Protein 1VL7 (pdb70)

Solvent-accessible surface area: 12395 Å² total; per-residue (Å²): 136,54,55,8,10,100,106,14,64,2,1,6,0,0,0,9,19,103,143,28,64,2,18,2,11,13,0,6,5,3,54,34,155,78,115,46,6,0,0,1,4,16,14,148,1,87,11,0,112,5,7,86,58,38,63,52,1,2,0,2,1,13,13,18,25,77,85,22,162,60,6,23,24,15,71,16,0,23,13,48,5,52,9,67,112,21,130,87,106,33,144,83,3,49,103,4,0,76,56,0,58,116,98,26,31,105,31,0,92,72,26,45,52,156,31,93,27,49,0,6,30,1,65,60,183,121,40,125,78,10,103,29,138,27,38,127,68,56,11,10,101,87,15,64,3,1,6,0,0,0,8,19,102,147,27,67,3,18,2,11,13,1,5,5,4,56,34,154,78,116,49,7,0,1,1,4,15,26,151,1,80,11,0,82,6,6,95,56,33,70,47,2,3,0,2,1,13,10,12,20,86,125,19,161,56,7,22,22,14,73,17,0,23,13,46,5,48,10,78,111,19,128,93,106,33,154,81,1,42,110,4,0,76,53,0,56,116,89,25,30,134,32,0,88,75,26,44,54,155,29,97,29,55,0,6,27,1,50,54,134,125,31,133,74,14,110,30,141,29,40

B-factor: mean 28.02, std 9.15, range [10.91, 76.77]

Secondary structure (DSSP, 8-state):
-HHHHTT-SEEEEEEE-TTS-EEEEEEEEEE-TT--EEEEE-TTSHHHHHHHH--EEEEEEE--GGG-SSGGG--EEEEEEEEEEEPTTSHHHHHHHHHHHHHHTHHHHHHHHHS-PEEEEEEEEEEEEE-SS--/-HHHHTT-SEEEEEEE-TTS-EEEEEEEEEE-TT--EEEEE-TT-HHHHHHHH--EEEEEEE--GGG-SSGGG--EEEEEEEEEEEPTTSHHHHHHHHHHHHHHTHHHHHHHHH--PEEEEEEEEEEEEE-SS--

Organism: Nostoc sp. (strain PCC 7120 / SAG 25.82 / UTEX 2576) (NCBI:txid103690)

Sequence (270 aa):
YAGFIQEFQSAIISTISEQGIPNGSYAPFVIDDAKNNIYIYVSGLAVHTKNIEANPLVNVLFVDDEAKTNQIFARRRLSSFDCTTATTLIERESQKWNQVVDQFQERFGQIIEVLRGLADFRIFQLTPKEGRFVIGFGAYAGFIQEFQQSAIISTISEQGIPNGSYAPFVIIDDDDAAKKNNIIYIYVSGLAVHTKNIEANNPLVNVLFVDDEAKTNQIFARRRLSSFDCTATLIERESQKWNQVVDQFQERFGQIIEVLRGLADFRIFQLTPKEGRFVIGFGA

Nearest PDB structures (foldseek):
  1vl7-assembly1_B  TM=1.007E+00  e=3.698E-27  Nostoc sp. PCC 7120 = FACHB-418
  3tgv-assembly2_D  TM=9.333E-01  e=5.238E-15  Vibrio cholerae O395
  3swj-assembly1_A  TM=9.122E-01  e=3.168E-12  Campylobacter jejuni RM1221
  3gas-assembly1_B  TM=8.904E-01  e=1.711E-10  Helicobacter pylori NCTC 11639
  3dnh-assembly1_B  TM=8.673E-01  e=3.985E-07  Agrobacterium fabrum str. C58

InterPro domains:
  IPR011576 Pyridoxamine 5'-phosphate oxidase, N-terminal [PF01243] (9-140)
  IPR012349 FMN-binding split barrel [G3DSA:2.30.110.10] (1-163)
  IPR014419 Heme utilization protein HutZ [PIRSF004633] (2-164)
  IPR052019 F420H(2)-dependent biliverdin reductase/Heme oxygenase [PTHR35176] (1-154)

Structure (mmCIF, N/CA/C/O backbone):
data_1VL7
#
_entry.id   1VL7
#
_cell.length_a   65.001
_cell.length_b   100.326
_cell.length_c   47.667
_cell.angle_alpha   90.00
_cell.angle_beta   90.00
_cell.angle_gamma   90.00
#
_symmetry.space_group_name_H-M   'P 21 21 2'
#
loop_
_entity.id
_entity.type
_entity.pdbx_description
1 polymer 'hypothetical protein alr5027'
2 non-polymer 1,2-ETHANEDIOL
3 water water
#
loop_
_atom_site.group_PDB
_atom_site.id
_atom_site.type_symbol
_atom_site.label_atom_id
_atom_site.label_alt_id
_atom_site.label_comp_id
_atom_site.label_asym_id
_atom_site.label_entity_id
_atom_site.label_seq_id
_atom_site.pdbx_PDB_ins_code
_atom_site.Cartn_x
_atom_site.Cartn_y
_atom_site.Cartn_z
_atom_site.occupancy
_atom_site.B_iso_or_equiv
_atom_site.auth_seq_id
_atom_site.auth_comp_id
_atom_site.auth_asym_id
_atom_site.auth_atom_id
_atom_site.pdbx_PDB_model_num
ATOM 1 N N . TYR A 1 23 ? 9.270 34.853 7.835 1.00 51.43 11 TYR A N 1
ATOM 2 C CA . TYR A 1 23 ? 9.276 33.505 7.193 1.00 52.00 11 TYR A CA 1
ATOM 3 C C . TYR A 1 23 ? 9.223 33.568 5.675 1.00 49.43 11 TYR A C 1
ATOM 4 O O . TYR A 1 23 ? 9.598 32.607 5.009 1.00 46.22 11 TYR A O 1
ATOM 13 N N . ALA A 1 24 ? 8.754 34.674 5.102 1.00 46.97 12 ALA A N 1
ATOM 14 C CA . ALA A 1 24 ? 8.892 34.826 3.649 1.00 45.83 12 ALA A CA 1
ATOM 15 C C . ALA A 1 24 ? 10.377 35.024 3.322 1.00 41.81 12 ALA A C 1
ATOM 16 O O . ALA A 1 24 ? 10.853 34.595 2.255 1.00 41.24 12 ALA A O 1
ATOM 18 N N . GLY A 1 25 ? 11.098 35.659 4.253 1.00 35.70 13 GLY A N 1
ATOM 19 C CA . GLY A 1 25 ? 12.558 35.671 4.230 1.00 33.22 13 GLY A CA 1
ATOM 20 C C . GLY A 1 25 ? 13.126 34.253 4.253 1.00 30.17 13 GLY A C 1
ATOM 21 O O . GLY A 1 25 ? 14.100 33.924 3.542 1.00 33.61 13 GLY A O 1
ATOM 22 N N . PHE A 1 26 ? 12.530 33.398 5.080 1.00 26.83 14 PHE A N 1
ATOM 23 C CA . PHE A 1 26 ? 12.954 32.018 5.180 1.00 24.42 14 PHE A CA 1
ATOM 24 C C . PHE A 1 26 ? 12.715 31.272 3.880 1.00 23.48 14 PHE A C 1
ATOM 25 O O . PHE A 1 26 ? 13.604 30.563 3.399 1.00 22.57 14 PHE A O 1
ATOM 33 N N . ILE A 1 27 ? 11.518 31.415 3.314 1.00 23.07 15 ILE A N 1
ATOM 34 C CA . ILE A 1 27 ? 11.196 30.697 2.056 1.00 24.34 15 ILE A CA 1
ATOM 35 C C . ILE A 1 27 ? 12.209 31.051 0.967 1.00 24.71 15 ILE A C 1
ATOM 36 O O . ILE A 1 27 ? 12.609 30.203 0.170 1.00 23.12 15 ILE A O 1
ATOM 41 N N . GLN A 1 28 ? 12.663 32.307 0.965 1.00 25.33 16 GLN A N 1
ATOM 42 C CA . GLN A 1 28 ? 13.570 32.772 -0.089 1.00 25.35 16 GLN A CA 1
ATOM 43 C C . GLN A 1 28 ? 14.910 32.041 -0.060 1.00 24.84 16 GLN A C 1
ATOM 44 O O . GLN A 1 28 ? 15.664 32.115 -1.021 1.00 27.31 16 GLN A O 1
ATOM 47 N N . GLU A 1 29 ? 15.219 31.379 1.047 1.00 23.21 17 GLU A N 1
ATOM 48 C CA . GLU A 1 29 ? 16.470 30.613 1.170 1.00 22.47 17 GLU A CA 1
ATOM 49 C C . GLU A 1 29 ? 16.455 29.301 0.390 1.00 23.69 17 GLU A C 1
ATOM 50 O O . GLU A 1 29 ? 17.493 28.604 0.274 1.00 25.69 17 GLU A O 1
ATOM 56 N N . PHE A 1 30 ? 15.288 28.934 -0.111 1.00 19.82 18 PHE A N 1
ATOM 57 C CA . PHE A 1 30 ? 15.108 27.595 -0.701 1.00 18.60 18 PHE A CA 1
ATOM 58 C C . PHE A 1 30 ? 14.881 27.627 -2.201 1.00 18.67 18 PHE A C 1
ATOM 59 O O . PHE A 1 30 ? 14.200 28.538 -2.689 1.00 20.48 18 PHE A O 1
ATOM 67 N N . GLN A 1 31 ? 15.383 26.594 -2.891 1.00 18.29 19 GLN A N 1
ATOM 68 C CA . GLN A 1 31 ? 15.072 26.417 -4.312 1.00 19.54 19 GLN A CA 1
ATOM 69 C C . GLN A 1 31 ? 13.924 25.448 -4.526 1.00 18.40 19 GLN A C 1
ATOM 70 O O . GLN A 1 31 ? 13.289 25.448 -5.570 1.00 19.70 19 GLN A O 1
ATOM 76 N N . SER A 1 32 ? 13.653 24.632 -3.513 1.00 18.84 20 SER A N 1
ATOM 77 C CA . SER A 1 32 ? 12.642 23.600 -3.591 1.00 18.22 20 SER A CA 1
ATOM 78 C C . SER A 1 32 ? 11.883 23.438 -2.302 1.00 19.11 20 SER A C 1
ATOM 79 O O . SER A 1 32 ? 12.280 23.979 -1.282 1.00 19.88 20 SER A O 1
ATOM 82 N N . ALA A 1 33 ? 10.730 22.780 -2.386 1.00 17.74 21 ALA A N 1
ATOM 83 C CA . ALA A 1 33 ? 9.934 22.450 -1.239 1.00 17.28 21 ALA A CA 1
ATOM 84 C C . ALA A 1 33 ? 9.811 20.944 -1.130 1.00 16.94 21 ALA A C 1
ATOM 85 O O . ALA A 1 33 ? 9.739 20.255 -2.161 1.00 17.88 21 ALA A O 1
ATOM 87 N N . ILE A 1 34 ? 9.659 20.478 0.103 1.00 16.85 22 ILE A N 1
ATOM 88 C CA . ILE A 1 34 ? 9.287 19.084 0.383 1.00 18.06 22 ILE A CA 1
ATOM 89 C C . ILE A 1 34 ? 7.790 19.043 0.280 1.00 18.53 22 ILE A C 1
ATOM 90 O O . ILE A 1 34 ? 7.104 19.869 0.898 1.00 19.49 22 ILE A O 1
ATOM 95 N N . ILE A 1 35 ? 7.245 18.101 -0.486 1.00 16.72 23 ILE A N 1
ATOM 96 C CA . ILE A 1 35 ? 5.818 17.966 -0.688 1.00 16.72 23 ILE A CA 1
ATOM 97 C C . ILE A 1 35 ? 5.407 16.570 -0.244 1.00 17.65 23 ILE A C 1
ATOM 98 O O . ILE A 1 35 ? 6.024 15.546 -0.619 1.00 17.56 23 ILE A O 1
ATOM 103 N N . SER A 1 36 ? 4.361 16.550 0.598 1.00 17.79 24 SER A N 1
ATOM 104 C CA . SER A 1 36 ? 3.806 15.311 1.146 1.00 16.26 24 SER A CA 1
ATOM 105 C C . SER A 1 36 ? 2.403 15.168 0.620 1.00 18.81 24 SER A C 1
ATOM 106 O O . SER A 1 36 ? 1.602 16.089 0.760 1.00 18.87 24 SER A O 1
ATOM 109 N N . THR A 1 37 ? 2.132 14.020 0.003 1.00 17.17 25 THR A N 1
ATOM 110 C CA . THR A 1 37 ? 0.904 13.797 -0.732 1.00 18.01 25 THR A CA 1
ATOM 111 C C . THR A 1 37 ? 0.353 12.421 -0.352 1.00 19.19 25 THR A C 1
ATOM 112 O O . THR A 1 37 ? 0.937 11.717 0.464 1.00 18.26 25 THR A O 1
ATOM 116 N N . ILE A 1 38 ? -0.822 12.107 -0.897 1.00 17.95 26 ILE A N 1
ATOM 117 C CA . ILE A 1 38 ? -1.518 10.840 -0.578 1.00 17.60 26 ILE A CA 1
ATOM 118 C C . ILE A 1 38 ? -2.042 10.203 -1.844 1.00 18.61 26 ILE A C 1
ATOM 119 O O . ILE A 1 38 ? -2.666 10.868 -2.669 1.00 19.76 26 ILE A O 1
ATOM 124 N N . SER A 1 39 ? -1.792 8.903 -2.011 1.00 18.52 27 SER A N 1
ATOM 125 C CA . SER A 1 39 ? -2.204 8.199 -3.232 1.00 17.94 27 SER A CA 1
ATOM 126 C C . SER A 1 39 ? -3.671 7.833 -3.210 1.00 21.51 27 SER A C 1
ATOM 127 O O . SER A 1 39 ? -4.329 7.927 -2.205 1.00 22.99 27 SER A O 1
ATOM 130 N N . GLU A 1 40 ? -4.136 7.349 -4.339 1.00 22.63 28 GLU A N 1
ATOM 131 C CA . GLU A 1 40 ? -5.536 6.920 -4.435 1.00 26.37 28 GLU A CA 1
ATOM 132 C C . GLU A 1 40 ? -5.821 5.790 -3.449 1.00 26.41 28 GLU A C 1
ATOM 133 O O . GLU A 1 40 ? -6.958 5.644 -2.973 1.00 31.68 28 GLU A O 1
ATOM 136 N N . GLN A 1 41 ? -4.790 5.016 -3.124 1.00 22.78 29 GLN A N 1
ATOM 137 C CA . GLN A 1 41 ? -4.883 3.913 -2.162 1.00 23.26 29 GLN A CA 1
ATOM 138 C C . GLN A 1 41 ? -4.492 4.262 -0.732 1.00 22.59 29 GLN A C 1
ATOM 139 O O . GLN A 1 41 ? -4.319 3.356 0.099 1.00 23.19 29 GLN A O 1
ATOM 145 N N . GLY A 1 42 ? -4.361 5.561 -0.437 1.00 22.18 30 GLY A N 1
ATOM 146 C CA . GLY A 1 42 ? -4.087 6.029 0.907 1.00 21.27 30 GLY A CA 1
ATOM 147 C C . GLY A 1 42 ? -2.660 5.935 1.401 1.00 21.45 30 GLY A C 1
ATOM 148 O O . GLY A 1 42 ? -2.447 5.970 2.612 1.00 21.27 30 GLY A O 1
ATOM 149 N N . ILE A 1 43 ? -1.692 5.798 0.482 1.00 20.29 31 ILE A N 1
ATOM 150 C CA . ILE A 1 43 ? -0.281 5.622 0.858 1.00 18.59 31 ILE A CA 1
ATOM 151 C C . ILE A 1 43 ? 0.389 7.008 0.789 1.00 17.50 31 ILE A C 1
ATOM 152 O O . ILE A 1 43 ? 0.323 7.654 -0.266 1.00 17.90 31 ILE A O 1
ATOM 157 N N . PRO A 1 44 ? 0.972 7.455 1.884 1.00 17.20 32 PRO A N 1
ATOM 158 C CA . PRO A 1 44 ? 1.597 8.786 1.887 1.00 18.09 32 PRO A CA 1
ATOM 159 C C . PRO A 1 44 ? 2.852 8.731 1.070 1.00 17.67 32 PRO A C 1
ATOM 160 O O . PRO A 1 44 ? 3.502 7.689 0.938 1.00 17.42 32 PRO A O 1
ATOM 164 N N . ASN A 1 45 ? 3.267 9.872 0.537 1.00 16.90 33 ASN A N 1
ATOM 165 C CA . ASN A 1 45 ? 4.518 10.020 -0.181 1.00 16.47 33 ASN A CA 1
ATOM 166 C C . ASN A 1 45 ? 5.159 11.327 0.241 1.00 17.78 33 ASN A C 1
ATOM 167 O O . ASN A 1 45 ? 4.476 12.320 0.404 1.00 17.77 33 ASN A O 1
ATOM 172 N N . GLY A 1 46 ? 6.485 11.297 0.389 1.00 17.59 34 GLY A N 1
ATOM 173 C CA . GLY A 1 46 ? 7.319 12.498 0.491 1.00 18.29 34 GLY A CA 1
ATOM 174 C C . GLY A 1 46 ? 8.274 12.595 -0.667 1.00 18.33 34 GLY A C 1
ATOM 175 O O . GLY A 1 46 ? 8.900 11.648 -1.059 1.00 19.05 34 GLY A O 1
ATOM 176 N N . SER A 1 47 ? 8.337 13.793 -1.235 1.00 18.39 35 SER A N 1
ATOM 177 C CA . SER A 1 47 ? 9.243 14.064 -2.330 1.00 17.23 35 SER A CA 1
ATOM 178 C C . SER A 1 47 ? 9.565 15.554 -2.281 1.00 18.27 35 SER A C 1
ATOM 179 O O . SER A 1 47 ? 9.379 16.175 -1.260 1.00 18.75 35 SER A O 1
ATOM 182 N N . TYR A 1 48 ? 10.078 16.106 -3.368 1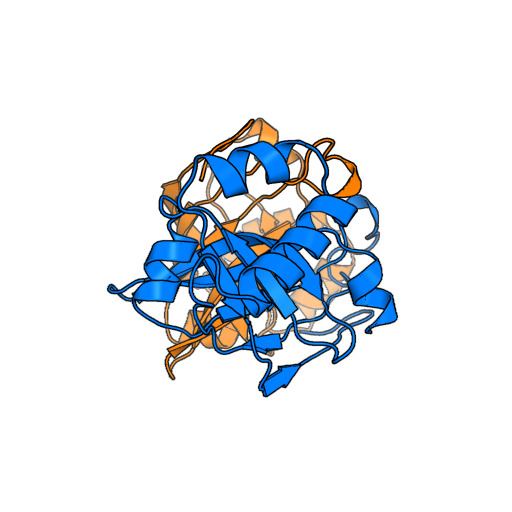.00 18.46 36 TYR A N 1
ATOM 183 C CA . TYR A 1 48 ? 10.424 17.528 -3.392 1.00 17.17 36 TYR A CA 1
ATOM 184 C C . TYR A 1 48 ? 10.122 18.015 -4.780 1.00 17.55 36 TYR A C 1
ATOM 185 O O . TYR A 1 48 ? 10.064 17.231 -5.755 1.00 17.84 36 TYR A O 1
ATOM 194 N N . ALA A 1 49 ? 9.952 19.343 -4.864 1.00 17.79 37 ALA A N 1
ATOM 195 C CA . ALA A 1 49 ? 9.749 19.979 -6.160 1.00 17.10 37 ALA A CA 1
ATOM 196 C C . ALA A 1 49 ? 10.314 21.396 -6.128 1.00 18.73 37 ALA A C 1
ATOM 197 O O . ALA A 1 49 ? 10.099 22.138 -5.172 1.00 18.24 37 ALA A O 1
ATOM 199 N N . PRO A 1 50 ? 10.996 21.783 -7.199 1.00 17.59 38 PRO A N 1
ATOM 200 C CA . PRO A 1 50 ? 11.370 23.178 -7.331 1.00 17.77 38 PRO A CA 1
ATOM 201 C C . PRO A 1 50 ? 10.119 24.032 -7.322 1.00 18.49 38 PRO A C 1
ATOM 202 O O . PRO A 1 50 ? 9.071 23.594 -7.797 1.00 17.61 38 PRO A O 1
ATOM 206 N N . PHE A 1 51 ? 10.225 25.256 -6.798 1.00 18.85 39 PHE A N 1
ATOM 207 C CA . PHE A 1 51 ? 9.066 26.148 -6.663 1.00 17.20 39 PHE A CA 1
ATOM 208 C C . PHE A 1 51 ? 9.429 27.577 -7.017 1.00 18.07 39 PHE A C 1
ATOM 209 O O . PHE A 1 51 ? 10.605 27.955 -7.080 1.00 19.04 39 PHE A O 1
ATOM 217 N N . VAL A 1 52 ? 8.397 28.360 -7.276 1.00 19.92 40 VAL A N 1
ATOM 218 C CA . VAL A 1 52 ? 8.485 29.804 -7.335 1.00 20.95 40 VAL A CA 1
ATOM 219 C C . VAL A 1 52 ? 7.294 30.343 -6.567 1.00 21.84 40 VAL A C 1
ATOM 220 O O . VAL A 1 52 ? 6.331 29.616 -6.321 1.00 21.42 40 VAL A O 1
ATOM 224 N N . ILE A 1 53 ? 7.447 31.591 -6.171 1.00 28.08 41 ILE A N 1
ATOM 225 C CA . ILE A 1 53 ? 6.408 32.384 -5.559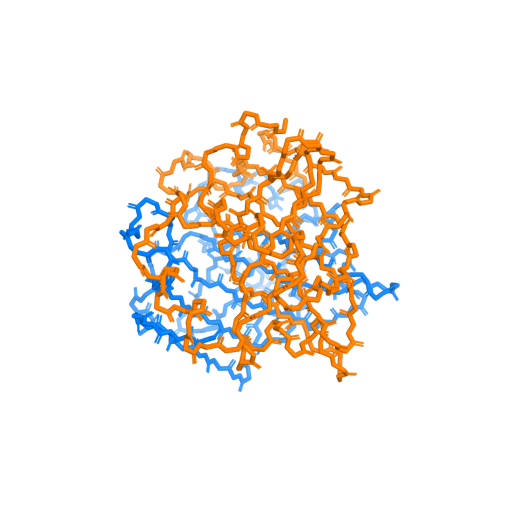 1.00 31.25 41 ILE A CA 1
ATOM 226 C C . ILE A 1 53 ? 6.223 33.687 -6.414 1.00 32.59 41 ILE A C 1
ATOM 227 O O . ILE A 1 53 ? 7.201 34.383 -6.720 1.00 36.88 41 ILE A O 1
ATOM 232 N N . ASP A 1 54 ? 5.011 34.000 -6.826 1.00 35.14 42 ASP A N 1
ATOM 233 C CA . ASP A 1 54 ? 4.813 35.234 -7.647 1.00 36.50 42 ASP A CA 1
ATOM 234 C C . ASP A 1 54 ? 4.666 36.520 -6.812 1.00 38.06 42 ASP A C 1
ATOM 235 O O . ASP A 1 54 ? 4.748 36.477 -5.587 1.00 37.05 42 ASP A O 1
ATOM 240 N N . ASP A 1 55 ? 4.452 37.657 -7.492 1.00 43.12 43 ASP A N 1
ATOM 241 C CA . ASP A 1 55 ? 4.310 38.976 -6.819 1.00 44.99 43 ASP A CA 1
ATOM 242 C C . ASP A 1 55 ? 3.177 39.036 -5.799 1.00 46.54 43 ASP A C 1
ATOM 243 O O . ASP A 1 55 ? 3.246 39.787 -4.832 1.00 45.83 43 ASP A O 1
ATOM 248 N N . ALA A 1 56 ? 2.144 38.230 -6.024 1.00 47.03 44 ALA A N 1
ATOM 249 C CA . ALA A 1 56 ? 0.986 38.152 -5.135 1.00 45.66 44 ALA A CA 1
ATOM 250 C C . ALA A 1 56 ? 1.189 37.076 -4.080 1.00 44.54 44 ALA A C 1
ATOM 251 O O . ALA A 1 56 ? 0.246 36.696 -3.401 1.00 41.76 44 ALA A O 1
ATOM 253 N N . LYS A 1 57 ? 2.421 36.564 -4.015 1.00 45.33 45 LYS A N 1
ATOM 254 C CA . LYS A 1 57 ? 2.885 35.597 -3.016 1.00 46.10 45 LYS A CA 1
ATOM 255 C C . LYS A 1 57 ? 2.221 34.211 -3.051 1.00 43.03 45 LYS A C 1
ATOM 256 O O . LYS A 1 57 ? 2.252 33.484 -2.037 1.00 43.62 45 LYS A O 1
ATOM 260 N N A ASN A 1 58 ? 1.728 33.847 -4.241 0.50 39.67 46 ASN A N 1
ATOM 261 N N B ASN A 1 58 ? 1.580 33.792 -4.142 0.50 42.32 46 ASN A N 1
ATOM 262 C CA A ASN A 1 58 ? 1.293 32.484 -4.549 0.50 34.68 46 ASN A CA 1
ATOM 263 C CA B ASN A 1 58 ? 1.200 32.369 -4.147 0.50 39.48 46 ASN A CA 1
ATOM 264 C C A ASN A 1 58 ? 2.496 31.556 -4.735 0.50 32.62 46 ASN A C 1
ATOM 265 C C B ASN A 1 58 ? 2.331 31.533 -4.774 0.50 35.92 46 ASN A C 1
ATOM 266 O O A ASN A 1 58 ? 3.520 31.985 -5.283 0.50 31.42 46 ASN A O 1
ATOM 267 O O B ASN A 1 58 ? 3.119 31.994 -5.615 0.50 35.19 46 ASN A O 1
ATOM 276 N N . ILE A 1 59 ? 2.354 30.306 -4.296 1.00 29.96 47 ILE A N 1
ATOM 277 C CA . ILE A 1 59 ? 3.397 29.253 -4.511 1.00 32.78 47 ILE A CA 1
ATOM 278 C C . ILE A 1 59 ? 3.022 28.309 -5.643 1.00 29.21 47 ILE A C 1
ATOM 279 O O . ILE A 1 59 ? 1.879 27.877 -5.721 1.00 27.71 47 ILE A O 1
ATOM 284 N N . TYR A 1 60 ? 3.998 27.982 -6.507 1.00 21.57 48 TYR A N 1
ATOM 285 C CA . TYR A 1 60 ? 3.816 27.069 -7.623 1.00 19.01 48 TYR A CA 1
ATOM 286 C C . TYR A 1 60 ? 4.946 26.017 -7.666 1.00 18.32 48 TYR A C 1
ATOM 287 O O . TYR A 1 60 ? 6.115 26.353 -7.391 1.00 21.25 48 TYR A O 1
ATOM 296 N N . ILE A 1 61 ? 4.602 24.794 -7.991 1.00 19.28 49 ILE A N 1
ATOM 297 C CA . ILE A 1 61 ? 5.573 23.731 -8.241 1.00 18.76 49 ILE A CA 1
ATOM 298 C C . ILE A 1 61 ? 5.477 23.264 -9.708 1.00 18.66 49 ILE A C 1
ATOM 299 O O . ILE A 1 61 ? 4.431 23.369 -10.350 1.00 19.90 49 ILE A O 1
ATOM 304 N N . TYR A 1 62 ? 6.590 22.761 -10.221 1.00 18.37 50 TYR A N 1
ATOM 305 C CA . TYR A 1 62 ? 6.695 22.309 -11.605 1.00 17.80 50 TYR A CA 1
ATOM 306 C C . TYR A 1 62 ? 7.138 20.863 -11.559 1.00 17.15 50 TYR A C 1
A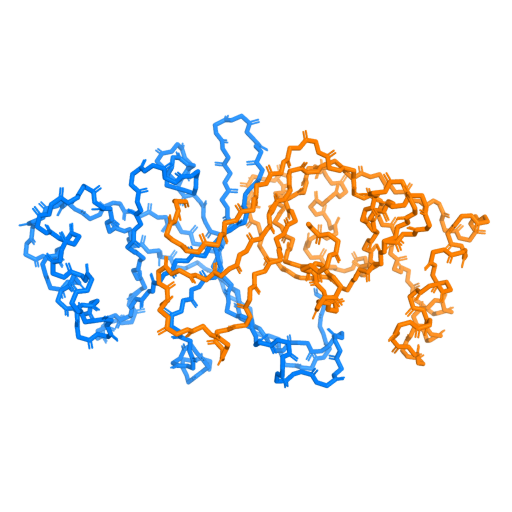TOM 307 O O . TYR A 1 62 ? 8.283 20.632 -11.077 1.00 18.78 50 TYR A O 1
ATOM 316 N N . VAL A 1 63 ? 6.276 19.895 -11.937 1.00 18.54 51 VAL A N 1
ATOM 317 C CA . VAL A 1 63 ? 6.514 18.519 -11.682 1.00 17.89 51 VAL A CA 1
ATOM 318 C C . VAL A 1 63 ? 6.195 17.600 -12.839 1.00 18.39 51 VAL A C 1
ATOM 319 O O . VAL A 1 63 ? 5.360 17.876 -13.674 1.00 19.97 51 VAL A O 1
ATOM 323 N N . SER A 1 64 ? 6.866 16.465 -12.868 1.00 18.74 52 SER A N 1
ATOM 324 C CA . SER A 1 64 ? 6.765 15.503 -13.938 1.00 19.92 52 SER A CA 1
ATOM 325 C C . SER A 1 64 ? 5.463 14.752 -13.896 1.00 21.43 52 SER A C 1
ATOM 326 O O . SER A 1 64 ? 5.023 14.291 -12.842 1.00 21.13 52 SER A O 1
ATOM 329 N N . GLY A 1 65 ? 4.934 14.483 -15.072 1.00 21.27 53 GLY A N 1
ATOM 330 C CA . GLY A 1 65 ? 3.744 13.618 -15.141 1.00 23.26 53 GLY A CA 1
ATOM 331 C C . GLY A 1 65 ? 4.000 12.192 -14.708 1.00 23.64 53 GLY A C 1
ATOM 332 O O . GLY A 1 65 ? 3.048 11.449 -14.418 1.00 26.44 53 GLY A O 1
ATOM 333 N N . LEU A 1 66 ? 5.264 11.795 -14.632 1.00 21.82 54 LEU A N 1
ATOM 334 C CA . LEU A 1 66 ? 5.640 10.427 -14.255 1.00 22.07 54 LEU A CA 1
ATOM 335 C C . LEU A 1 66 ? 5.766 10.255 -12.732 1.00 21.62 54 LEU A C 1
ATOM 336 O O . LEU A 1 66 ? 5.844 9.115 -12.262 1.00 25.36 54 LEU A O 1
ATOM 341 N N . ALA A 1 67 ? 5.800 11.361 -11.987 1.00 20.52 55 ALA A N 1
ATOM 342 C CA . ALA A 1 67 ? 6.177 11.297 -10.554 1.00 19.71 55 ALA A CA 1
ATOM 343 C C . ALA A 1 67 ? 5.004 10.759 -9.730 1.00 22.08 55 ALA A C 1
ATOM 344 O O . ALA A 1 67 ? 3.871 11.088 -9.990 1.00 20.72 55 ALA A O 1
ATOM 346 N N . VAL A 1 68 ? 5.315 10.000 -8.687 1.00 20.88 56 VAL A N 1
ATOM 347 C CA . VAL A 1 68 ? 4.266 9.563 -7.754 1.00 20.14 56 VAL A CA 1
ATOM 348 C C . VAL A 1 68 ? 3.593 10.770 -7.156 1.00 20.68 56 VAL A C 1
ATOM 349 O O . VAL A 1 68 ? 2.381 10.817 -7.062 1.00 20.99 56 VAL A O 1
ATOM 353 N N . HIS A 1 69 ? 4.366 11.804 -6.779 1.00 19.29 57 HIS A N 1
ATOM 354 C CA . HIS A 1 69 ? 3.769 12.987 -6.221 1.00 19.24 57 HIS A CA 1
ATOM 355 C C . HIS A 1 69 ? 2.697 13.596 -7.126 1.00 19.28 57 HIS A C 1
ATOM 356 O O . HIS A 1 69 ? 1.667 14.064 -6.689 1.00 20.01 57 HIS A O 1
ATOM 363 N N . THR A 1 70 ? 2.969 13.581 -8.423 1.00 20.00 58 THR A N 1
ATOM 364 C CA . THR A 1 70 ? 2.048 14.182 -9.364 1.00 18.23 58 THR A CA 1
ATOM 365 C C . THR A 1 70 ? 0.812 13.327 -9.513 1.00 17.60 58 THR A C 1
ATOM 366 O O . THR A 1 70 ? -0.305 13.846 -9.520 1.00 20.32 58 THR A O 1
ATOM 370 N N . LYS A 1 71 ? 1.021 12.032 -9.643 1.00 19.07 59 LYS A N 1
ATOM 371 C CA . LYS A 1 71 ? -0.164 11.144 -9.715 1.00 18.83 59 LYS A CA 1
ATOM 372 C C . LYS A 1 71 ? -1.035 11.270 -8.445 1.00 19.60 59 LYS A C 1
ATOM 373 O O . LYS A 1 71 ? -2.262 11.277 -8.503 1.00 21.36 59 LYS A O 1
ATOM 379 N N . ASN A 1 72 ? -0.387 11.401 -7.296 1.00 18.45 60 ASN A N 1
ATOM 380 C CA . ASN A 1 72 ? -1.113 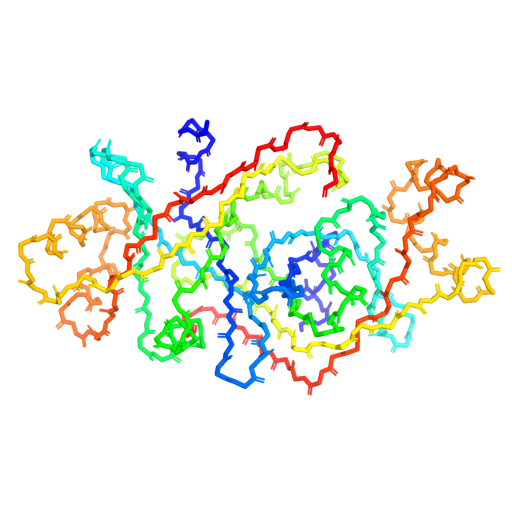11.578 -6.060 1.00 18.54 60 ASN A CA 1
ATOM 381 C C . ASN A 1 72 ? -1.928 12.863 -6.096 1.00 19.43 60 ASN A C 1
ATOM 382 O O . ASN A 1 72 ? -3.108 12.872 -5.794 1.00 21.45 60 ASN A O 1
ATOM 387 N N . ILE A 1 73 ? -1.271 13.970 -6.430 1.00 20.64 61 ILE A N 1
ATOM 388 C CA . ILE A 1 73 ? -1.968 15.241 -6.482 1.00 20.53 61 ILE A CA 1
ATOM 389 C C . ILE A 1 73 ? -3.156 15.200 -7.440 1.00 22.88 61 ILE A C 1
ATOM 390 O O . ILE A 1 73 ? -4.195 15.796 -7.152 1.00 21.27 61 ILE A O 1
ATOM 395 N N . GLU A 1 74 ? -2.986 14.551 -8.578 1.00 22.30 62 GLU A N 1
ATOM 396 C CA . GLU A 1 74 ? -4.072 14.430 -9.564 1.00 23.79 62 GLU A CA 1
ATOM 397 C C . GLU A 1 74 ? -5.261 13.654 -8.973 1.00 25.48 62 GLU A C 1
ATOM 398 O O . GLU A 1 74 ? -6.402 13.942 -9.381 1.00 31.60 62 GLU A O 1
ATOM 404 N N . ALA A 1 75 ? -5.016 12.737 -8.032 1.00 23.65 63 ALA A N 1
ATOM 405 C CA . ALA A 1 75 ? -6.078 11.913 -7.388 1.00 25.26 63 ALA A CA 1
ATOM 406 C C . ALA A 1 75 ? -6.644 12.594 -6.129 1.00 27.18 63 ALA A C 1
ATOM 407 O O . ALA A 1 75 ? -7.814 12.429 -5.800 1.00 27.53 63 ALA A O 1
ATOM 409 N N . ASN A 1 76 ? -5.806 13.324 -5.413 1.00 22.21 64 ASN A N 1
ATOM 410 C CA . ASN A 1 76 ? -6.157 13.934 -4.120 1.00 19.21 64 ASN A CA 1
ATOM 411 C C . ASN A 1 76 ? -5.372 15.270 -4.014 1.00 19.67 64 ASN A C 1
ATOM 412 O O . ASN A 1 76 ? -4.181 15.253 -3.886 1.00 19.84 64 ASN A O 1
ATOM 417 N N . PRO A 1 77 ? -6.028 16.420 -4.084 1.00 19.79 65 PRO A N 1
ATOM 418 C CA . PRO A 1 77 ? -5.346 17.686 -4.170 1.00 20.21 65 PRO A CA 1
ATOM 419 C C . PRO A 1 77 ? -4.663 18.204 -2.901 1.00 20.73 65 PRO A C 1
ATOM 420 O O . PRO A 1 77 ? -4.009 19.276 -2.906 1.00 21.64 65 PRO A O 1
ATOM 424 N N . LEU A 1 78 ? -4.794 17.488 -1.799 1.00 19.88 66 LEU A N 1
ATOM 425 C CA . LEU A 1 78 ? -4.167 17.933 -0.538 1.00 19.43 66 LEU A CA 1
ATOM 426 C C . LEU A 1 78 ? -2.673 17.675 -0.556 1.00 20.01 66 LEU A C 1
ATOM 427 O O . LEU A 1 78 ? -2.218 16.580 -0.901 1.00 20.43 66 LEU A O 1
ATOM 432 N N . VAL A 1 79 ? -1.919 18.688 -0.174 1.00 18.47 67 VAL A N 1
ATOM 433 C CA . VAL A 1 79 ? -0.465 18.614 -0.188 1.00 16.82 67 VAL A CA 1
ATOM 434 C C . VAL A 1 79 ? 0.069 19.382 0.990 1.00 19.53 67 VAL A C 1
ATOM 435 O O . VAL A 1 79 ? -0.298 20.534 1.181 1.00 19.99 67 VAL A O 1
ATOM 439 N N . ASN A 1 80 ? 0.989 18.802 1.757 1.00 17.25 68 ASN A N 1
ATOM 440 C CA . ASN A 1 80 ? 1.679 19.546 2.781 1.00 17.72 68 ASN A CA 1
ATOM 441 C C . ASN A 1 80 ? 2.984 20.014 2.163 1.00 19.03 68 ASN A C 1
ATOM 442 O O . ASN A 1 80 ? 3.658 19.263 1.451 1.00 19.30 68 ASN A O 1
ATOM 447 N N . VAL A 1 81 ? 3.330 21.285 2.373 1.00 17.11 69 VAL A N 1
ATOM 448 C CA . VAL A 1 81 ? 4.561 21.882 1.842 1.00 16.81 69 VAL A CA 1
ATOM 449 C C . VAL A 1 81 ? 5.449 22.213 3.035 1.00 17.73 69 VAL A C 1
ATOM 450 O O . VAL A 1 81 ? 5.046 22.897 3.965 1.00 18.45 69 VAL A O 1
ATOM 454 N N . LEU A 1 82 ? 6.661 21.687 2.996 1.00 17.93 70 LEU A N 1
ATOM 455 C CA . LEU A 1 82 ? 7.622 21.870 4.061 1.00 17.34 70 LEU A CA 1
ATOM 456 C C . LEU A 1 82 ? 8.910 22.487 3.535 1.00 17.91 70 LEU A C 1
ATOM 457 O O . LEU A 1 82 ? 9.521 21.981 2.573 1.00 18.49 70 LEU A O 1
ATOM 462 N N . PHE A 1 83 ? 9.326 23.555 4.199 1.00 16.42 71 PHE A N 1
ATOM 463 C CA . PHE A 1 83 ? 10.628 24.177 3.996 1.00 16.54 71 PHE A CA 1
ATOM 464 C C . PHE A 1 83 ? 11.435 23.891 5.267 1.00 17.33 71 PHE A C 1
ATOM 465 O O . PHE A 1 83 ? 11.088 24.393 6.314 1.00 18.75 71 PHE A O 1
ATOM 473 N N . VAL A 1 84 ? 12.458 23.037 5.199 1.00 17.68 72 VAL A N 1
ATOM 474 C CA . 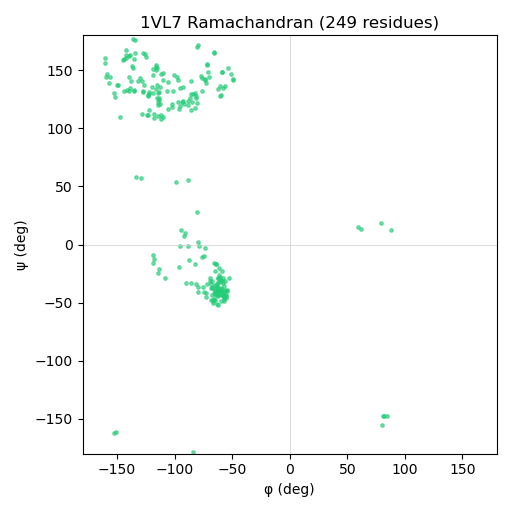VAL A 1 84 ? 13.204 22.667 6.362 1.00 16.42 72 VAL A CA 1
ATOM 475 C C . VAL A 1 84 ? 14.696 22.885 6.096 1.00 18.71 72 VAL A C 1
ATOM 476 O O . VAL A 1 84 ? 15.220 22.563 5.030 1.00 18.60 72 VAL A O 1
ATOM 480 N N . ASP A 1 85 ? 15.355 23.525 7.031 1.00 19.61 73 ASP A N 1
ATOM 481 C CA . ASP A 1 85 ? 16.796 23.806 6.898 1.00 17.56 73 ASP A CA 1
ATOM 482 C C . ASP A 1 85 ? 17.570 22.559 6.510 1.00 19.59 73 ASP A C 1
ATOM 483 O O . ASP A 1 85 ? 17.341 21.486 7.025 1.00 17.98 73 ASP A O 1
ATOM 488 N N . ASP A 1 86 ? 18.581 22.727 5.652 1.00 18.61 74 ASP A N 1
ATOM 489 C CA . ASP A 1 86 ? 19.491 21.649 5.385 1.00 18.41 74 ASP A CA 1
ATOM 490 C C . ASP A 1 86 ? 20.068 21.121 6.709 1.00 19.92 74 ASP A C 1
ATOM 491 O O . ASP A 1 86 ? 20.273 21.913 7.678 1.00 18.30 74 ASP A O 1
ATOM 496 N N . GLU A 1 87 ? 20.438 19.835 6.762 1.00 17.96 75 GLU A N 1
ATOM 497 C CA . GLU A 1 87 ? 21.050 19.293 7.946 1.00 17.96 75 GLU A CA 1
ATOM 498 C C . GLU A 1 87 ? 22.393 20.009 8.200 1.00 20.22 75 GLU A C 1
ATOM 499 O O . GLU A 1 87 ? 22.780 20.204 9.357 1.00 22.00 75 GLU A O 1
ATOM 505 N N . ALA A 1 88 ? 23.101 20.331 7.120 1.00 20.33 76 ALA A N 1
ATOM 506 C CA . ALA A 1 88 ? 24.385 21.093 7.229 1.00 25.31 76 ALA A CA 1
ATOM 507 C C . ALA A 1 88 ? 24.238 22.381 8.025 1.00 30.47 76 ALA A C 1
ATOM 508 O O . ALA A 1 88 ? 25.205 22.813 8.674 1.00 32.46 76 ALA A O 1
ATOM 510 N N . LYS A 1 89 ? 23.050 22.999 8.029 1.00 24.92 77 LYS A N 1
ATOM 511 C CA . LYS A 1 89 ? 22.835 24.270 8.744 1.00 25.10 77 LYS A CA 1
ATOM 512 C C . LYS A 1 89 ? 22.430 24.068 10.181 1.00 24.60 77 LYS A C 1
ATOM 513 O O . LYS A 1 89 ? 22.192 25.032 10.951 1.00 28.14 77 LYS A O 1
ATOM 516 N N . THR A 1 90 ? 22.293 22.792 10.598 1.00 23.32 78 THR A N 1
ATOM 517 C CA . THR A 1 90 ? 21.655 22.476 11.812 1.00 23.17 78 THR A CA 1
ATOM 518 C C . THR A 1 90 ? 22.600 21.782 12.797 1.00 25.07 78 THR A C 1
ATOM 519 O O . THR A 1 90 ? 22.909 20.616 12.622 1.00 28.30 78 THR A O 1
ATOM 523 N N . ASN A 1 91 ? 22.934 22.453 13.884 1.00 22.64 79 ASN A N 1
ATOM 524 C CA . ASN A 1 91 ? 23.806 21.879 14.882 1.00 23.51 79 ASN A CA 1
ATOM 525 C C . ASN A 1 91 ? 23.144 20.951 15.851 1.00 25.68 79 ASN A C 1
ATOM 526 O O . ASN A 1 91 ? 23.792 20.000 16.313 1.00 29.93 79 ASN A O 1
ATOM 531 N N . GLN A 1 92 ? 21.878 21.226 16.203 1.00 20.82 80 GLN A N 1
ATOM 532 C CA . GLN A 1 92 ? 21.119 20.381 17.112 1.00 22.34 80 GLN A CA 1
ATOM 533 C C . GLN A 1 92 ? 19.933 19.849 16.323 1.00 20.50 80 GLN A C 1
ATOM 534 O O . GLN A 1 92 ? 18.993 20.578 15.958 1.00 19.57 80 GLN A O 1
ATOM 540 N N . ILE A 1 93 ? 19.992 18.544 16.027 1.00 18.89 81 ILE A N 1
ATOM 541 C CA . ILE A 1 93 ? 19.053 17.925 15.092 1.00 18.41 81 ILE A CA 1
ATOM 542 C C . ILE A 1 93 ? 17.628 18.016 15.564 1.00 19.80 81 ILE A C 1
ATOM 543 O O . ILE A 1 93 ? 16.709 17.979 14.743 1.00 19.48 81 ILE A O 1
ATOM 548 N N . PHE A 1 94 ? 17.416 18.110 16.871 1.00 19.34 82 PHE A N 1
ATOM 549 C CA . PHE A 1 94 ? 16.042 18.241 17.406 1.00 20.72 82 PHE A CA 1
ATOM 550 C C . PHE A 1 94 ? 15.506 19.663 17.286 1.00 20.99 82 PHE A C 1
ATOM 551 O O . PHE A 1 94 ? 14.362 19.936 17.666 1.00 23.35 82 PHE A O 1
ATOM 559 N N . ALA A 1 95 ? 16.318 20.584 16.750 1.00 20.93 83 ALA A N 1
ATOM 560 C CA . ALA A 1 95 ? 15.941 21.988 16.555 1.00 22.20 83 ALA A CA 1
ATOM 561 C C . ALA A 1 95 ? 16.224 22.417 15.114 1.00 22.78 83 ALA A C 1
ATOM 562 O O . ALA A 1 95 ? 16.925 23.378 14.855 1.00 26.02 83 ALA A O 1
ATOM 564 N N . ARG A 1 96 ? 15.646 21.722 14.166 1.00 21.88 84 ARG A N 1
ATOM 565 C CA . ARG A 1 96 ? 15.826 21.995 12.796 1.00 21.62 84 ARG A CA 1
ATOM 566 C C . ARG A 1 96 ? 14.811 23.075 12.357 1.00 21.48 84 ARG A C 1
ATOM 567 O O . ARG A 1 96 ? 13.599 22.828 12.383 1.00 21.44 84 ARG A O 1
ATOM 575 N N . ARG A 1 97 ? 15.256 24.252 11.948 1.00 19.53 85 ARG A N 1
ATOM 576 C CA . ARG A 1 97 ? 14.321 25.323 11.581 1.00 21.32 85 ARG A CA 1
ATOM 577 C C . ARG A 1 97 ? 13.465 24.900 10.403 1.00 19.75 85 ARG A C 1
ATOM 578 O O . ARG A 1 97 ? 13.974 24.362 9.432 1.00 19.20 85 ARG A O 1
ATOM 586 N N . ARG A 1 98 ? 12.148 25.138 10.488 1.00 18.39 86 ARG A N 1
ATOM 587 C CA . ARG A 1 98 ? 11.259 24.700 9.439 1.00 19.85 86 ARG A CA 1
ATOM 588 C C . ARG A 1 98 ? 9.925 25.420 9.417 1.00 20.05 86 ARG A C 1
ATOM 589 O O . ARG A 1 98 ? 9.464 25.967 10.418 1.00 18.54 86 ARG A O 1
ATOM 597 N N . LEU A 1 99 ? 9.311 25.429 8.239 1.00 20.43 87 LEU A N 1
ATOM 598 C CA . LEU A 1 99 ? 8.033 26.104 8.002 1.00 20.45 87 LEU A CA 1
ATOM 599 C C . LEU A 1 99 ? 7.194 25.124 7.206 1.00 19.69 87 LEU A C 1
ATOM 600 O O . LEU A 1 99 ? 7.675 24.600 6.199 1.00 19.85 87 LEU A O 1
ATOM 605 N N . SER A 1 100 ? 5.942 24.919 7.598 1.00 19.21 88 SER A N 1
ATOM 606 C CA A SER A 1 100 ? 5.088 24.051 6.801 0.50 17.50 88 SER A CA 1
ATOM 607 C CA B SER A 1 100 ? 5.053 23.938 7.002 0.50 18.41 88 SER A CA 1
ATOM 608 C C . SER A 1 100 ? 3.700 24.580 6.715 1.00 19.42 88 SER A C 1
ATOM 609 O O . SER A 1 100 ? 3.208 25.281 7.587 1.00 20.34 88 SER A O 1
ATOM 614 N N . PHE A 1 101 ? 3.125 24.286 5.560 1.00 19.00 89 PHE A N 1
ATOM 615 C CA . PHE A 1 101 ? 1.800 24.751 5.197 1.00 17.27 89 PHE A CA 1
ATOM 616 C C . PHE A 1 101 ? 0.931 23.584 4.788 1.00 20.13 89 PHE A C 1
ATOM 617 O O . PHE A 1 101 ? 1.342 22.743 3.986 1.00 18.95 89 PHE A O 1
ATOM 625 N N . ASP A 1 102 ? -0.314 23.572 5.247 1.00 18.25 90 ASP A N 1
ATOM 626 C CA . ASP A 1 102 ? -1.308 22.685 4.661 1.00 18.66 90 ASP A CA 1
ATOM 627 C C . ASP A 1 102 ? -1.895 23.384 3.443 1.00 18.78 90 ASP A C 1
ATOM 628 O O . ASP A 1 102 ? -2.490 24.470 3.574 1.00 19.60 90 ASP A O 1
ATOM 633 N N . CYS A 1 103 ? -1.799 22.740 2.277 1.00 18.01 91 CYS A N 1
ATOM 634 C CA . CYS A 1 103 ? -2.191 23.320 1.006 1.00 19.94 91 CYS A CA 1
ATOM 635 C C . CYS A 1 103 ? -3.179 22.464 0.250 1.00 18.97 91 CYS A C 1
ATOM 636 O O . CYS A 1 103 ? -3.372 21.260 0.519 1.00 18.23 91 CYS A O 1
ATOM 639 N N . THR A 1 104 ? -3.797 23.122 -0.729 1.00 18.64 92 THR A N 1
ATOM 640 C CA A THR A 1 104 ? -4.651 22.562 -1.744 0.50 19.06 92 THR A CA 1
ATOM 641 C CA B THR A 1 104 ? -4.509 22.387 -1.756 0.50 20.12 92 THR A CA 1
ATOM 642 C C . THR A 1 104 ? -4.013 22.850 -3.105 1.00 20.32 92 THR A C 1
ATOM 643 O O . THR A 1 104 ? -3.657 23.999 -3.354 1.00 20.03 92 THR A O 1
ATOM 650 N N . ALA A 1 105 ? -3.916 21.856 -3.969 1.00 21.30 93 ALA A N 1
ATOM 651 C CA . ALA A 1 105 ? -3.322 22.028 -5.283 1.00 21.30 93 ALA A CA 1
ATOM 652 C C . ALA A 1 105 ? -4.347 22.250 -6.361 1.00 20.86 93 ALA A C 1
ATOM 653 O O . ALA A 1 105 ? -5.397 21.580 -6.393 1.00 23.10 93 ALA A O 1
ATOM 655 N N . THR A 1 106 ? -3.994 23.149 -7.292 1.00 22.21 94 THR A N 1
ATOM 656 C CA A THR A 1 106 ? -4.803 23.374 -8.465 0.50 22.61 94 THR A CA 1
ATOM 657 C CA B THR A 1 106 ? -4.762 23.371 -8.546 0.50 21.57 94 THR A CA 1
ATOM 658 C C . THR A 1 106 ? -3.877 23.307 -9.716 1.00 21.21 94 THR A C 1
ATOM 659 O O . THR A 1 106 ? -2.818 23.891 -9.694 1.00 22.44 94 THR A O 1
ATOM 666 N N . LEU A 1 107 ? -4.327 22.612 -10.758 1.00 24.58 95 LEU A N 1
ATOM 667 C CA . LEU A 1 107 ? -3.589 22.469 -12.003 1.00 25.21 95 LEU A CA 1
ATOM 668 C C . LEU A 1 107 ? -3.776 23.689 -12.826 1.00 27.59 95 LEU A C 1
ATOM 669 O O . LEU A 1 107 ? -4.927 23.956 -13.171 1.00 26.56 95 LEU A O 1
ATOM 674 N N . ILE A 1 108 ? -2.674 24.383 -13.184 1.00 23.18 96 ILE A N 1
ATOM 675 C CA . ILE A 1 108 ? -2.702 25.548 -14.071 1.00 23.23 96 ILE A CA 1
ATOM 676 C C . ILE A 1 108 ? -2.618 25.016 -15.505 1.00 25.62 96 ILE A C 1
ATOM 677 O O . ILE A 1 108 ? -1.744 24.224 -15.861 1.00 23.65 96 ILE A O 1
ATOM 682 N N . GLU A 1 109 ? -3.576 25.415 -16.323 1.00 22.66 97 GLU A N 1
ATOM 683 C CA . GLU A 1 109 ? -3.710 24.905 -17.689 1.00 26.28 97 GLU A CA 1
ATOM 684 C C . GLU A 1 109 ? -2.499 25.206 -18.526 1.00 23.94 97 GLU A C 1
ATOM 685 O O . GLU A 1 109 ? -2.062 26.348 -18.632 1.00 22.51 97 GLU A O 1
ATOM 691 N N . ARG A 1 110 ? -1.953 24.164 -19.151 1.00 24.37 98 ARG A N 1
ATOM 692 C CA . ARG A 1 110 ? -0.735 24.298 -19.944 1.00 26.30 98 ARG A CA 1
ATOM 693 C C . ARG A 1 110 ? -0.892 25.366 -21.033 1.00 25.61 98 ARG A C 1
ATOM 694 O O . ARG A 1 110 ? -1.907 25.419 -21.730 1.00 24.74 98 ARG A O 1
ATOM 702 N N . GLU A 1 111 ? 0.152 26.176 -21.163 1.00 26.16 99 GLU A N 1
ATOM 703 C CA . GLU A 1 111 ? 0.287 27.247 -22.141 1.00 33.04 99 GLU A CA 1
ATOM 704 C C . GLU A 1 111 ? -0.791 28.339 -22.072 1.00 30.73 99 GLU A C 1
ATOM 705 O O . GLU A 1 111 ? -0.913 29.134 -23.007 1.00 33.46 99 GLU A O 1
ATOM 711 N N . SER A 1 112 ? -1.559 28.411 -20.979 1.00 29.02 100 SER A N 1
ATOM 712 C CA . SER A 1 112 ? -2.324 29.624 -20.706 1.00 26.95 100 SER A CA 1
ATOM 713 C C . SER A 1 112 ? -1.329 30.733 -20.434 1.00 27.40 100 SER A C 1
ATOM 714 O O . SER A 1 112 ? -0.137 30.489 -20.240 1.00 25.80 100 SER A O 1
ATOM 717 N N . GLN A 1 113 ? -1.788 31.981 -20.458 1.00 27.67 101 GLN A N 1
ATOM 718 C CA . GLN A 1 113 ? -0.886 33.096 -20.172 1.00 29.43 101 GLN A CA 1
ATOM 719 C C . GLN A 1 113 ? -0.308 32.976 -18.769 1.00 25.81 101 GLN A C 1
ATOM 720 O O . GLN A 1 113 ? 0.882 33.205 -18.577 1.00 26.34 101 GLN A O 1
ATOM 726 N N . LYS A 1 114 ? -1.132 32.584 -17.807 1.00 25.37 102 LYS A N 1
ATOM 727 C CA . LYS A 1 114 ? -0.628 32.420 -16.441 1.00 22.98 102 LYS A CA 1
ATOM 728 C C . LYS A 1 114 ? 0.454 31.338 -16.394 1.00 22.63 102 LYS A C 1
ATOM 729 O O . LYS A 1 114 ? 1.496 31.513 -15.747 1.00 24.00 102 LYS A O 1
ATOM 735 N N . TRP A 1 115 ? 0.187 30.227 -17.064 1.00 23.45 103 TRP A N 1
ATOM 736 C CA . TRP A 1 115 ? 1.166 29.119 -17.104 1.00 21.53 103 TRP A CA 1
ATOM 737 C C . TRP A 1 115 ? 2.489 29.602 -17.657 1.00 22.68 103 TRP A C 1
ATOM 738 O O . TRP A 1 115 ? 3.549 29.366 -17.081 1.00 22.42 103 TRP A O 1
ATOM 749 N N . ASN A 1 116 ? 2.462 30.311 -18.790 1.00 23.73 104 ASN A N 1
ATOM 750 C CA . ASN A 1 116 ? 3.741 30.813 -19.316 1.00 23.92 104 ASN A CA 1
ATOM 751 C C . ASN A 1 116 ? 4.424 31.839 -18.422 1.00 20.44 104 ASN A C 1
ATOM 752 O O . ASN A 1 116 ? 5.637 31.883 -18.376 1.00 24.16 104 ASN A O 1
ATOM 757 N N . GLN A 1 117 ? 3.646 32.694 -17.728 1.00 20.50 105 GLN A N 1
ATOM 758 C CA . GLN A 1 117 ? 4.264 33.610 -16.793 1.00 23.73 105 GLN A CA 1
ATOM 759 C C . GLN A 1 117 ? 4.968 32.863 -15.642 1.00 23.68 105 GLN A C 1
ATOM 760 O O . GLN A 1 117 ? 6.063 33.231 -15.239 1.00 23.32 105 GLN A O 1
ATOM 766 N N . VAL A 1 118 ? 4.321 31.815 -15.155 1.00 23.98 106 VAL A N 1
ATOM 767 C CA . VAL A 1 118 ? 4.879 31.018 -14.022 1.00 20.72 106 VAL A CA 1
ATOM 768 C C . VAL A 1 118 ? 6.103 30.276 -14.493 1.00 21.36 106 VAL A C 1
ATOM 769 O O . VAL A 1 118 ? 7.147 30.288 -13.822 1.00 21.53 106 VAL A O 1
ATOM 773 N N . VAL A 1 119 ? 6.004 29.608 -15.645 1.00 21.76 107 VAL A N 1
ATOM 774 C CA . VAL A 1 119 ? 7.162 28.881 -16.150 1.00 21.02 107 VAL A CA 1
ATOM 775 C C . VAL A 1 119 ? 8.320 29.851 -16.466 1.00 20.18 107 VAL A C 1
ATOM 776 O O . VAL A 1 119 ? 9.488 29.507 -16.294 1.00 20.89 107 VAL A O 1
ATOM 780 N N . ASP A 1 120 ? 8.013 31.054 -16.953 1.00 20.72 108 ASP A N 1
ATOM 781 C CA . ASP A 1 120 ? 9.056 32.056 -17.093 1.00 20.84 108 ASP A CA 1
ATOM 782 C C . ASP A 1 120 ? 9.814 32.328 -15.798 1.00 21.59 108 ASP A C 1
ATOM 783 O O . ASP A 1 120 ? 11.043 32.449 -15.825 1.00 22.46 108 ASP A O 1
ATOM 788 N N . GLN A 1 121 ? 9.100 32.369 -14.671 1.00 21.39 109 GLN A N 1
ATOM 789 C CA . GLN A 1 121 ? 9.759 32.498 -13.365 1.00 22.45 109 GLN A CA 1
ATOM 790 C C . GLN A 1 121 ? 10.607 31.284 -13.055 1.00 21.21 109 GLN A C 1
ATOM 791 O O . GLN A 1 121 ? 11.706 31.435 -12.576 1.00 21.54 109 GLN A O 1
ATOM 797 N N . PHE A 1 122 ? 10.141 30.072 -13.387 1.00 21.21 110 PHE A N 1
ATOM 798 C CA . PHE A 1 122 ? 11.010 28.906 -13.227 1.00 18.62 110 PHE A CA 1
ATOM 799 C C . PHE A 1 122 ? 12.272 29.056 -14.052 1.00 20.04 110 PHE A C 1
ATOM 800 O O . PHE A 1 122 ? 13.358 28.682 -13.610 1.00 22.57 110 PHE A O 1
ATOM 808 N N . GLN A 1 123 ? 12.124 29.518 -15.292 1.00 21.66 111 GLN A N 1
ATOM 809 C CA . GLN A 1 123 ? 13.266 29.565 -16.195 1.00 22.52 111 GLN A CA 1
ATOM 810 C C . GLN A 1 123 ? 14.287 30.577 -15.681 1.00 20.94 111 GLN A C 1
ATOM 811 O O . GLN A 1 123 ? 15.513 30.355 -15.768 1.00 23.20 111 GLN A O 1
ATOM 817 N N . GLU A 1 124 ? 13.787 31.680 -15.115 1.00 23.95 112 GLU A N 1
ATOM 818 C CA . GLU A 1 124 ? 14.639 32.680 -14.489 1.00 28.15 112 GLU A CA 1
ATOM 819 C C . GLU A 1 124 ? 15.391 32.121 -13.297 1.00 28.92 112 GLU A C 1
ATOM 820 O O . GLU A 1 124 ? 16.577 32.401 -13.123 1.00 29.30 112 GLU A O 1
ATOM 823 N N . ARG A 1 125 ? 14.743 31.298 -12.485 1.00 25.27 113 ARG A N 1
ATOM 824 C CA . ARG A 1 125 ? 15.452 30.685 -11.347 1.00 24.35 113 ARG A CA 1
ATOM 825 C C . ARG A 1 125 ? 16.407 29.573 -11.719 1.00 25.14 113 ARG A C 1
ATOM 826 O O . ARG A 1 125 ? 17.438 29.400 -11.054 1.00 27.03 113 ARG A O 1
ATOM 834 N N . PHE A 1 126 ? 16.003 28.716 -12.666 1.00 22.70 114 PHE A N 1
ATOM 835 C CA . PHE A 1 126 ? 16.639 27.423 -12.862 1.00 24.38 114 PHE A CA 1
ATOM 836 C C . PHE A 1 126 ? 17.299 27.196 -14.219 1.00 24.29 114 PHE A C 1
ATOM 837 O O . PHE A 1 126 ? 17.980 26.193 -14.397 1.00 27.15 114 PHE A O 1
ATOM 845 N N . GLY A 1 127 ? 17.056 28.049 -15.192 1.00 23.64 115 GLY A N 1
ATOM 846 C CA . GLY A 1 127 ? 17.843 28.032 -16.414 1.00 25.44 115 GLY A CA 1
ATOM 847 C C . GLY A 1 127 ? 17.411 27.055 -17.484 1.00 24.43 115 GLY A C 1
ATOM 848 O O . GLY A 1 127 ? 16.229 26.786 -17.657 1.00 23.13 115 GLY A O 1
ATOM 849 N N . GLN A 1 128 ? 18.390 26.547 -18.245 1.00 25.13 116 GLN A N 1
ATOM 850 C CA . GLN A 1 128 ? 18.139 25.831 -19.475 1.00 27.51 116 GLN A CA 1
ATOM 851 C C . GLN A 1 128 ? 17.267 24.597 -19.350 1.00 25.17 116 GLN A C 1
ATOM 852 O O . GLN A 1 128 ? 16.562 24.279 -20.275 1.00 25.93 116 GLN A O 1
ATOM 856 N N . ILE A 1 129 ? 17.316 23.894 -18.228 1.00 22.90 117 ILE A N 1
ATOM 857 C CA . ILE A 1 129 ? 16.507 22.692 -18.133 1.00 23.05 117 ILE A CA 1
ATOM 858 C C . ILE A 1 129 ? 15.047 23.070 -18.306 1.00 19.53 117 ILE A C 1
ATOM 859 O O . ILE A 1 129 ? 14.262 22.252 -18.738 1.00 22.33 117 ILE A O 1
ATOM 864 N N . ILE A 1 130 ? 14.665 24.274 -17.903 1.00 21.73 118 ILE A N 1
ATOM 865 C CA . ILE A 1 130 ? 13.253 24.657 -17.981 1.00 19.39 118 ILE A CA 1
ATOM 866 C C . ILE A 1 130 ? 12.871 24.870 -19.450 1.00 19.76 118 ILE A C 1
ATOM 867 O O . ILE A 1 130 ? 11.741 24.583 -19.866 1.00 19.65 118 ILE A O 1
ATOM 872 N N . GLU A 1 131 ? 13.821 25.371 -20.227 1.00 21.98 119 GLU A N 1
ATOM 873 C CA . GLU A 1 131 ? 13.577 25.492 -21.674 1.00 22.07 119 GLU A CA 1
ATOM 874 C C . GLU A 1 131 ? 13.228 24.143 -22.318 1.00 21.99 119 GLU A C 1
ATOM 875 O O . GLU A 1 131 ? 12.273 24.001 -23.142 1.00 23.27 119 GLU A O 1
ATOM 881 N N . VAL A 1 132 ? 14.010 23.137 -21.941 1.00 21.26 120 VAL A N 1
ATOM 882 C CA . VAL A 1 132 ? 13.800 21.781 -22.419 1.00 21.23 120 VAL A CA 1
ATOM 883 C C . VAL A 1 132 ? 12.440 21.229 -21.971 1.00 20.03 120 VAL A C 1
ATOM 884 O O . VAL A 1 132 ? 11.635 20.712 -22.771 1.00 22.77 120 VAL A O 1
ATOM 888 N N . LEU A 1 133 ? 12.172 21.340 -20.684 1.00 20.04 121 LEU A N 1
ATOM 889 C CA . LEU A 1 133 ? 10.969 20.753 -20.141 1.00 19.43 121 LEU A CA 1
ATOM 890 C C . LEU A 1 133 ? 9.712 21.419 -20.662 1.00 19.82 121 LEU A C 1
ATOM 891 O O . LEU A 1 133 ? 8.711 20.742 -20.941 1.00 21.29 121 LEU A O 1
ATOM 896 N N . ARG A 1 134 ? 9.712 22.736 -20.759 1.00 20.30 122 ARG A N 1
ATOM 897 C CA . ARG A 1 134 ? 8.494 23.436 -21.153 1.00 21.48 122 ARG A CA 1
ATOM 898 C C . ARG A 1 134 ? 8.167 23.152 -22.620 1.00 19.85 122 ARG A C 1
ATOM 899 O O . ARG A 1 134 ? 6.990 23.140 -22.976 1.00 24.39 122 ARG A O 1
ATOM 907 N N . GLY A 1 135 ? 9.212 22.895 -23.394 1.00 21.05 123 GLY A N 1
ATOM 908 C CA . GLY A 1 135 ? 9.046 22.575 -24.829 1.00 22.12 123 GLY A CA 1
ATOM 909 C C . GLY A 1 135 ? 8.645 21.151 -25.117 1.00 24.70 123 GLY A C 1
ATOM 910 O O . GLY A 1 135 ? 7.824 20.890 -25.981 1.00 25.30 123 GLY A O 1
ATOM 911 N N . LEU A 1 136 ? 9.235 20.215 -24.386 1.00 24.77 124 LEU A N 1
ATOM 912 C CA . LEU A 1 136 ? 9.185 18.808 -24.770 1.00 22.97 124 LEU A CA 1
ATOM 913 C C . LEU A 1 136 ? 8.415 17.905 -23.837 1.00 24.05 124 LEU A C 1
ATOM 914 O O . LEU A 1 136 ? 7.977 16.805 -24.215 1.00 23.10 124 LEU A O 1
ATOM 919 N N . ALA A 1 137 ? 8.239 18.328 -22.602 1.00 23.29 125 ALA A N 1
ATOM 920 C CA . ALA A 1 137 ? 7.649 17.428 -21.610 1.00 25.00 125 ALA A CA 1
ATOM 921 C C . ALA A 1 137 ? 6.317 17.959 -21.123 1.00 23.07 125 ALA A C 1
ATOM 922 O O . ALA A 1 137 ? 6.062 19.174 -21.120 1.00 26.34 125 ALA A O 1
ATOM 924 N N . ASP A 1 138 ? 5.430 17.072 -20.746 1.00 26.48 126 ASP A N 1
ATOM 925 C CA . ASP A 1 138 ? 4.159 17.507 -20.229 1.00 25.71 126 ASP A CA 1
ATOM 926 C C . ASP A 1 138 ? 4.256 17.730 -18.696 1.00 28.46 126 ASP A C 1
ATOM 927 O O . ASP A 1 138 ? 3.468 17.167 -17.945 1.00 28.23 126 ASP A O 1
ATOM 932 N N . PHE A 1 139 ? 5.192 18.555 -18.255 1.00 24.11 127 PHE A N 1
ATOM 933 C CA . PHE A 1 139 ? 5.341 18.857 -16.832 1.00 22.29 127 PHE A CA 1
ATOM 934 C C . PHE A 1 139 ? 4.166 19.684 -16.449 1.00 24.47 127 PHE A C 1
ATOM 935 O O . PHE A 1 139 ? 3.688 20.489 -17.274 1.00 26.16 127 PHE A O 1
ATOM 943 N N . ARG A 1 140 ? 3.680 19.483 -15.233 1.00 21.33 128 ARG A N 1
ATOM 944 C CA . ARG A 1 140 ? 2.511 20.183 -14.698 1.00 21.87 128 ARG A CA 1
ATOM 945 C C . ARG A 1 140 ? 2.974 21.353 -13.844 1.00 21.87 128 ARG A C 1
ATOM 946 O O . ARG A 1 140 ? 3.964 21.240 -13.085 1.00 19.78 128 ARG A O 1
ATOM 954 N N . ILE A 1 141 ? 2.220 22.447 -13.904 1.00 19.73 129 ILE A N 1
ATOM 955 C CA . ILE A 1 141 ? 2.319 23.529 -12.934 1.00 18.69 129 ILE A CA 1
ATOM 956 C C . ILE A 1 141 ? 1.143 23.364 -11.996 1.00 19.69 129 ILE A C 1
ATOM 957 O O . ILE A 1 141 ? -0.016 23.333 -12.433 1.00 20.25 129 ILE A O 1
ATOM 962 N N . PHE A 1 142 ? 1.414 23.203 -10.693 1.00 19.73 130 PHE A N 1
ATOM 963 C CA . PHE A 1 142 ? 0.370 23.226 -9.693 1.00 20.16 130 PHE A CA 1
ATOM 964 C C . PHE A 1 142 ? 0.561 24.452 -8.821 1.00 19.11 130 PHE A C 1
ATOM 965 O O . PHE A 1 142 ? 1.648 24.726 -8.310 1.00 20.14 130 PHE A O 1
ATOM 973 N N . GLN A 1 143 ? -0.512 25.227 -8.608 1.00 18.98 131 GLN A N 1
ATOM 974 C CA . GLN A 1 143 ? -0.583 26.225 -7.580 1.00 21.19 131 GLN A CA 1
ATOM 975 C C . GLN A 1 143 ? -0.951 25.531 -6.270 1.00 17.81 131 GLN A C 1
ATOM 976 O O . GLN A 1 143 ? -1.940 24.737 -6.226 1.00 20.45 131 GLN A O 1
ATOM 982 N N . LEU A 1 144 ? -0.189 25.837 -5.235 1.00 20.34 132 LEU A N 1
ATOM 983 C CA . LEU A 1 144 ? -0.403 25.245 -3.884 1.00 20.05 132 LEU A CA 1
ATOM 984 C C . LEU A 1 144 ? -0.879 26.391 -3.025 1.00 24.64 132 LEU A C 1
ATOM 985 O O . LEU A 1 144 ? -0.121 27.288 -2.709 1.00 23.55 132 LEU A O 1
ATOM 990 N N . THR A 1 145 ? -2.163 26.362 -2.679 1.00 21.45 133 THR A N 1
ATOM 991 C CA . THR A 1 145 ? -2.754 27.434 -1.883 1.00 22.28 133 THR A CA 1
ATOM 992 C C . THR A 1 145 ? -2.748 27.075 -0.422 1.00 19.31 133 THR A C 1
ATOM 993 O O . THR A 1 145 ? -3.359 26.100 -0.062 1.00 20.22 133 THR A O 1
ATOM 997 N N . PRO A 1 146 ? -2.094 27.827 0.447 1.00 20.25 134 PRO A N 1
ATOM 998 C CA . PRO A 1 146 ? -1.978 27.468 1.851 1.00 21.65 134 PRO A CA 1
ATOM 999 C C . PRO A 1 146 ? -3.138 27.914 2.735 1.00 24.70 134 PRO A C 1
ATOM 1000 O O . PRO A 1 146 ? -3.649 29.021 2.540 1.00 24.39 134 PRO A O 1
ATOM 1004 N N . LYS A 1 147 ? -3.549 27.068 3.687 1.00 24.57 135 LYS A N 1
ATOM 1005 C CA . LYS A 1 147 ? -4.708 27.361 4.581 1.00 28.77 135 LYS A CA 1
ATOM 1006 C C . LYS A 1 147 ? -4.259 27.660 5.994 1.00 33.16 135 LYS A C 1
ATOM 1007 O O . LYS A 1 147 ? -4.954 28.355 6.767 1.00 37.20 135 LYS A O 1
ATOM 1013 N N . GLU A 1 148 ? -3.134 27.079 6.359 1.00 29.29 136 GLU A N 1
ATOM 1014 C CA . GLU A 1 148 ? -2.569 27.170 7.696 1.00 33.02 136 GLU A CA 1
ATOM 1015 C C . GLU A 1 148 ? -1.085 26.902 7.559 1.00 30.71 136 GLU A C 1
ATOM 1016 O O . GLU A 1 148 ? -0.720 26.040 6.758 1.00 29.03 136 GLU A O 1
ATOM 1022 N N . GLY A 1 149 ? -0.278 27.668 8.289 1.00 28.37 137 GLY A N 1
ATOM 1023 C CA . GLY A 1 149 ? 1.166 27.497 8.342 1.00 31.71 137 GLY A CA 1
ATOM 1024 C C . GLY A 1 149 ? 1.644 27.396 9.778 1.00 30.02 137 GLY A C 1
ATOM 1025 O O . GLY A 1 149 ? 0.927 27.745 10.726 1.00 29.68 137 GLY A O 1
ATOM 1026 N N . ARG A 1 150 ? 2.882 26.933 9.933 1.00 23.91 138 ARG A N 1
ATOM 1027 C CA . ARG A 1 150 ? 3.519 26.826 11.220 1.00 23.20 138 ARG A CA 1
ATOM 1028 C C . ARG A 1 150 ? 5.019 26.960 11.031 1.00 22.76 138 ARG A C 1
ATOM 1029 O O . ARG A 1 150 ? 5.593 26.189 10.298 1.00 20.73 138 ARG A O 1
ATOM 1037 N N . PHE A 1 151 ? 5.631 27.871 11.768 1.00 22.66 139 PHE A N 1
ATOM 1038 C CA . PHE A 1 151 ? 7.062 28.154 11.692 1.00 21.52 139 PHE A CA 1
ATOM 1039 C C . PHE A 1 151 ? 7.680 27.764 13.028 1.00 23.50 139 PHE A C 1
ATOM 1040 O O . PHE A 1 151 ? 7.232 28.251 14.087 1.00 25.58 139 PHE A O 1
ATOM 1048 N N . VAL A 1 152 ? 8.666 26.868 13.008 1.00 20.21 140 VAL A N 1
ATOM 1049 C CA . VAL A 1 152 ? 9.405 26.435 14.199 1.00 19.08 140 VAL A CA 1
ATOM 1050 C C . VAL A 1 152 ? 10.852 26.872 14.085 1.00 20.53 140 VAL A C 1
ATOM 1051 O O . VAL A 1 152 ? 11.524 26.468 13.157 1.00 22.60 140 VAL A O 1
ATOM 1055 N N . ILE A 1 153 ? 11.328 27.683 15.026 1.00 21.78 141 ILE A N 1
ATOM 1056 C CA . ILE A 1 153 ? 12.729 28.005 15.219 1.00 25.46 141 ILE A CA 1
ATOM 1057 C C . ILE A 1 153 ? 13.019 27.342 16.590 1.00 25.39 141 ILE A C 1
ATOM 1058 O O . ILE A 1 153 ? 12.234 27.472 17.505 1.00 32.82 141 ILE A O 1
ATOM 1063 N N . GLY A 1 154 ? 14.114 26.649 16.751 1.00 26.08 142 GLY A N 1
ATOM 1064 C CA . GLY A 1 154 ? 14.430 26.087 18.038 1.00 24.65 142 GLY A CA 1
ATOM 1065 C C . GLY A 1 154 ? 13.668 24.810 18.179 1.00 22.29 142 GLY A C 1
ATOM 1066 O O . GLY A 1 154 ? 13.437 24.132 17.185 1.00 20.57 142 GLY A O 1
ATOM 1067 N N . PHE A 1 155 ? 13.266 24.492 19.408 1.00 21.05 143 PHE A N 1
ATOM 1068 C CA . PHE A 1 155 ? 12.665 23.207 19.751 1.00 20.64 143 PHE A CA 1
ATOM 1069 C C . PHE A 1 155 ? 11.168 23.337 19.647 1.00 23.02 143 PHE A C 1
ATOM 1070 O O . PHE A 1 155 ? 10.570 24.215 20.275 1.00 24.70 143 PHE A O 1
ATOM 1078 N N . GLY A 1 156 ? 10.568 22.490 18.842 1.00 23.07 144 GLY A N 1
ATOM 1079 C CA . GLY A 1 156 ? 9.118 22.480 18.700 1.00 20.71 144 GLY A CA 1
ATOM 1080 C C . GLY A 1 156 ? 8.687 21.170 18.151 1.00 24.59 144 GLY A C 1
ATOM 1081 O O . GLY A 1 156 ? 9.386 20.616 17.355 1.00 26.72 144 GLY A O 1
ATOM 1082 N N . ALA A 1 157 ? 7.556 20.669 18.572 1.00 25.38 145 ALA A N 1
ATOM 1083 C CA . ALA A 1 157 ? 7.176 19.285 18.193 1.00 26.15 145 ALA A CA 1
ATOM 1084 C C . ALA A 1 157 ? 6.563 19.278 16.798 1.00 34.93 145 ALA A C 1
ATOM 1085 O O . ALA A 1 157 ? 6.816 18.392 15.989 1.00 34.65 145 ALA A O 1
ATOM 1088 N N . TYR B 1 23 ? 22.195 1.981 -0.534 1.00 49.64 11 TYR B N 1
ATOM 1089 C CA . TYR B 1 23 ? 21.281 2.635 0.455 1.00 48.48 11 TYR B CA 1
ATOM 1090 C C . TYR B 1 23 ? 22.042 2.951 1.724 1.00 47.58 11 TYR B C 1
ATOM 1091 O O . TYR B 1 23 ? 21.979 4.047 2.230 1.00 44.35 11 TYR B O 1
ATOM 1100 N N . ALA B 1 24 ? 22.748 1.963 2.253 1.00 45.01 12 ALA B N 1
ATOM 1101 C CA . ALA B 1 24 ? 23.334 2.103 3.578 1.00 43.80 12 ALA B CA 1
ATOM 1102 C C . ALA B 1 24 ? 24.402 3.206 3.624 1.00 39.43 12 ALA B C 1
ATOM 1103 O O . ALA B 1 24 ? 24.496 3.954 4.602 1.00 41.71 12 ALA B O 1
ATOM 1105 N N . GLY B 1 25 ? 25.203 3.315 2.570 1.00 34.49 13 GLY B N 1
ATOM 1106 C CA . GLY B 1 25 ? 26.196 4.371 2.500 1.00 32.14 13 GLY B CA 1
ATOM 1107 C C . GLY B 1 25 ? 25.537 5.749 2.450 1.00 32.55 13 GLY B C 1
ATOM 1108 O O . GLY B 1 25 ? 25.957 6.679 3.139 1.00 34.84 13 GLY B O 1
ATOM 1109 N N . PHE B 1 26 ? 24.487 5.865 1.640 1.00 31.66 14 PHE B N 1
ATOM 1110 C CA . PHE B 1 26 ? 23.783 7.137 1.502 1.00 28.87 14 PHE B CA 1
ATOM 1111 C C . PHE B 1 26 ? 23.094 7.472 2.837 1.00 26.40 14 PHE B C 1
ATOM 1112 O O . PHE B 1 26 ? 23.195 8.607 3.314 1.00 28.21 14 PHE B O 1
ATOM 1120 N N . ILE B 1 27 ? 22.375 6.509 3.428 1.00 28.64 15 ILE B N 1
ATOM 1121 C CA . ILE B 1 27 ? 21.655 6.763 4.671 1.00 27.47 15 ILE B CA 1
ATOM 1122 C C . ILE B 1 27 ? 22.568 7.179 5.800 1.00 27.96 15 ILE B C 1
ATOM 1123 O O . ILE B 1 27 ? 22.206 8.015 6.646 1.00 27.87 15 ILE B O 1
ATOM 1128 N N . GLN B 1 28 ? 23.787 6.654 5.776 1.00 28.63 16 GLN B N 1
ATOM 1129 C CA . GLN B 1 28 ? 24.771 6.984 6.798 1.00 30.34 16 GLN B CA 1
ATOM 1130 C C . GLN B 1 28 ? 25.115 8.489 6.826 1.00 29.90 16 GLN B C 1
ATOM 1131 O O . GLN B 1 28 ? 25.600 9.011 7.833 1.00 30.68 16 GLN B O 1
ATOM 1134 N N . GLU B 1 29 ? 24.839 9.193 5.739 1.00 27.86 17 GLU B N 1
ATOM 1135 C CA . GLU B 1 29 ? 25.101 10.631 5.634 1.00 30.05 17 GLU B CA 1
ATOM 1136 C C . GLU B 1 29 ? 24.104 11.513 6.384 1.00 29.37 17 GLU B C 1
ATOM 1137 O O . GLU B 1 29 ? 24.341 12.727 6.521 1.00 30.11 17 GLU B O 1
ATOM 1143 N N . PHE B 1 30 ? 22.995 10.933 6.853 1.00 26.50 18 PHE B N 1
ATOM 1144 C CA . PHE B 1 30 ? 21.886 11.670 7.424 1.00 25.63 18 PHE B CA 1
ATOM 1145 C C . PHE B 1 30 ? 21.737 11.470 8.928 1.00 24.62 18 PHE B C 1
ATOM 1146 O O . PHE B 1 30 ? 21.911 10.350 9.415 1.00 26.67 18 PHE B O 1
ATOM 1154 N N . GLN B 1 31 ? 21.383 12.556 9.606 1.00 24.26 19 GLN B N 1
ATOM 1155 C CA A GLN B 1 31 ? 20.991 12.609 11.013 0.50 25.50 19 GLN B CA 1
ATOM 1156 C CA B GLN B 1 31 ? 21.017 12.459 11.023 0.50 24.54 19 GLN B CA 1
ATOM 1157 C C . GLN B 1 31 ? 19.505 12.292 11.201 1.00 25.78 19 GLN B C 1
ATOM 1158 O O . GLN B 1 31 ? 19.059 11.792 12.243 1.00 26.19 19 GLN B O 1
ATOM 1169 N N . SER B 1 32 ? 18.718 12.673 10.199 1.00 24.64 20 SER B N 1
ATOM 1170 C CA . SER B 1 32 ? 17.297 12.568 10.275 1.00 24.51 20 SER B CA 1
ATOM 1171 C C . SER B 1 32 ? 16.668 12.161 8.948 1.00 25.50 20 SER B C 1
ATOM 1172 O O . SER B 1 32 ? 17.309 12.171 7.904 1.00 24.95 20 SER B O 1
ATOM 1175 N N . ALA B 1 33 ? 15.391 11.792 9.022 1.00 25.74 21 ALA B N 1
ATOM 1176 C CA . ALA B 1 33 ? 14.576 11.410 7.856 1.00 24.27 21 ALA B CA 1
ATOM 1177 C C . ALA B 1 33 ? 13.415 12.381 7.754 1.00 25.06 21 ALA B C 1
ATOM 1178 O O . ALA B 1 33 ? 12.841 12.798 8.761 1.00 23.92 21 ALA B O 1
ATOM 1180 N N . ILE B 1 34 ? 13.013 12.687 6.534 1.00 23.74 22 ILE B N 1
ATOM 1181 C CA . ILE B 1 34 ? 11.776 13.384 6.285 1.00 25.20 22 ILE B CA 1
ATOM 1182 C C . ILE B 1 34 ? 10.684 12.312 6.347 1.00 24.80 22 ILE B C 1
ATOM 1183 O O . ILE B 1 34 ? 10.758 11.291 5.676 1.00 26.62 22 ILE B O 1
ATOM 1188 N N . ILE B 1 35 ? 9.660 12.547 7.142 1.00 23.54 23 ILE B N 1
ATOM 1189 C CA . ILE B 1 35 ? 8.594 11.596 7.288 1.00 24.26 23 ILE B CA 1
ATOM 1190 C C . ILE B 1 35 ? 7.277 12.213 6.840 1.00 23.73 23 ILE B C 1
ATOM 1191 O O . ILE B 1 35 ? 6.892 13.302 7.258 1.00 24.37 23 ILE B O 1
ATOM 1196 N N . SER B 1 36 ? 6.570 11.474 5.976 1.00 23.30 24 SER B N 1
ATOM 1197 C CA . SER B 1 36 ? 5.263 11.918 5.473 1.00 22.56 24 SER B CA 1
ATOM 1198 C C . SER B 1 36 ? 4.232 10.932 6.007 1.00 22.99 24 SER B C 1
ATOM 1199 O O . SER B 1 36 ? 4.330 9.689 5.864 1.00 23.27 24 SER B O 1
ATOM 1202 N N . THR B 1 37 ? 3.174 11.511 6.585 1.00 23.64 25 THR B N 1
ATOM 1203 C CA . THR B 1 37 ? 2.116 10.795 7.306 1.00 23.26 25 THR B CA 1
ATOM 1204 C C . THR B 1 37 ? 0.740 11.356 6.889 1.00 24.55 25 THR B C 1
ATOM 1205 O O . THR B 1 37 ? 0.665 12.337 6.127 1.00 24.11 25 THR B O 1
ATOM 1209 N N . ILE B 1 38 ? -0.317 10.755 7.406 1.00 23.29 26 ILE B N 1
ATOM 1210 C CA . ILE B 1 38 ? -1.665 11.169 7.074 1.00 23.80 26 ILE B CA 1
ATOM 1211 C C . ILE B 1 38 ? -2.521 11.150 8.341 1.00 25.15 26 ILE B C 1
ATOM 1212 O O . ILE B 1 38 ? -2.508 10.194 9.104 1.00 24.97 26 ILE B O 1
ATOM 1217 N N . SER B 1 39 ? -3.306 12.202 8.559 1.00 24.45 27 SER B N 1
ATOM 1218 C CA . SER B 1 39 ? -4.093 12.290 9.753 1.00 23.58 27 SER B CA 1
ATOM 1219 C C . SER B 1 39 ? -5.351 11.458 9.612 1.00 24.82 27 SER B C 1
ATOM 1220 O O . SER B 1 39 ? -5.736 11.025 8.536 1.00 26.52 27 SER B O 1
ATOM 1223 N N . GLU B 1 40 ? -6.037 11.309 10.748 1.00 26.73 28 GLU B N 1
ATOM 1224 C CA . GLU B 1 40 ? -7.323 10.602 10.771 1.00 29.61 28 GLU B CA 1
ATOM 1225 C C . GLU B 1 40 ? -8.341 11.197 9.799 1.00 29.81 28 GLU B C 1
ATOM 1226 O O . GLU B 1 40 ? -9.162 10.476 9.221 1.00 33.19 28 GLU B O 1
ATOM 1229 N N . GLN B 1 41 ? -8.240 12.509 9.583 1.00 26.26 29 GLN B N 1
ATOM 1230 C CA . GLN B 1 41 ? -9.133 13.250 8.694 1.00 28.04 29 GLN B CA 1
ATOM 1231 C C . GLN B 1 41 ? -8.600 13.333 7.261 1.00 28.43 29 GLN B C 1
ATOM 1232 O O . GLN B 1 41 ? -9.142 14.022 6.428 1.00 30.82 29 GLN B O 1
ATOM 1238 N N . GLY B 1 42 ? -7.518 12.634 6.969 1.00 24.92 30 GLY B N 1
ATOM 1239 C CA . GLY B 1 42 ? -7.024 12.576 5.603 1.00 25.13 30 GLY B CA 1
ATOM 1240 C C . GLY B 1 42 ? -6.054 13.675 5.203 1.00 26.48 30 GLY B C 1
ATOM 1241 O O . GLY B 1 42 ? -5.826 13.866 4.018 1.00 27.93 30 GLY B O 1
ATOM 1242 N N . ILE B 1 43 ? -5.526 14.440 6.150 1.00 22.93 31 ILE B N 1
ATOM 1243 C CA . ILE B 1 43 ? -4.669 15.569 5.824 1.00 24.09 31 ILE B CA 1
ATOM 1244 C C . ILE B 1 43 ? -3.202 15.121 5.848 1.00 23.68 31 ILE B C 1
ATOM 1245 O O . ILE B 1 43 ? -2.760 14.591 6.860 1.00 23.10 31 ILE B O 1
ATOM 1250 N N . PRO B 1 44 ? -2.467 15.287 4.757 1.00 22.89 32 PRO B N 1
ATOM 1251 C CA . PRO B 1 44 ? -1.064 14.868 4.737 1.00 22.69 32 PRO B CA 1
ATOM 1252 C C . PRO B 1 44 ? -0.214 15.776 5.556 1.00 24.90 32 PRO B C 1
ATOM 1253 O O . PRO B 1 44 ? -0.521 16.953 5.672 1.00 24.09 32 PRO B O 1
ATOM 1257 N N . ASN B 1 45 ? 0.912 15.247 6.047 1.00 23.39 33 ASN B N 1
ATOM 1258 C CA . ASN B 1 45 ? 1.864 16.055 6.752 1.00 22.15 33 ASN B CA 1
ATOM 1259 C C . ASN B 1 45 ? 3.260 15.622 6.332 1.00 23.93 33 ASN B C 1
ATOM 1260 O O . ASN B 1 45 ? 3.514 14.454 6.167 1.00 24.79 33 ASN B O 1
ATOM 1265 N N . GLY B 1 46 ? 4.177 16.587 6.232 1.00 24.09 34 GLY B N 1
ATOM 1266 C CA . GLY B 1 46 ? 5.609 16.330 6.158 1.00 24.17 34 GLY B CA 1
ATOM 1267 C C . GLY B 1 46 ? 6.308 16.981 7.320 1.00 23.72 34 GLY B C 1
ATOM 1268 O O . GLY B 1 46 ? 6.060 18.139 7.638 1.00 25.54 34 GLY B O 1
ATOM 1269 N N . SER B 1 47 ? 7.205 16.220 7.909 1.00 24.99 35 SER B N 1
ATOM 1270 C CA . SER B 1 47 ? 7.996 16.672 9.013 1.00 23.94 35 SER B CA 1
ATOM 1271 C C . SER B 1 47 ? 9.315 15.901 8.956 1.00 25.88 35 SER B C 1
ATOM 1272 O O . SER B 1 47 ? 9.659 15.353 7.898 1.00 25.86 35 SER B O 1
ATOM 1275 N N . TYR B 1 48 ? 10.031 15.877 10.065 1.00 25.60 36 TYR B N 1
ATOM 1276 C CA . TYR B 1 48 ? 11.272 15.151 10.081 1.00 24.81 36 TYR B CA 1
ATOM 1277 C C . TYR B 1 48 ? 11.431 14.523 11.458 1.00 24.22 36 TYR B C 1
ATOM 1278 O O . TYR B 1 48 ? 10.868 15.007 12.392 1.00 25.79 36 TYR B O 1
ATOM 1287 N N . ALA B 1 49 ? 12.269 13.501 11.545 1.00 23.88 37 ALA B N 1
ATOM 1288 C CA . ALA B 1 49 ? 12.586 12.885 12.819 1.00 22.17 37 ALA B CA 1
ATOM 1289 C C . ALA B 1 49 ? 14.018 12.328 12.778 1.00 23.43 37 ALA B C 1
ATOM 1290 O O . ALA B 1 49 ? 14.425 11.715 11.798 1.00 25.01 37 ALA B O 1
ATOM 1292 N N . PRO B 1 50 ? 14.792 12.518 13.849 1.00 25.03 38 PRO B N 1
ATOM 1293 C CA . PRO B 1 50 ? 16.057 11.826 13.975 1.00 23.57 38 PRO B CA 1
ATOM 1294 C C . PRO B 1 50 ? 15.835 10.315 13.949 1.00 23.86 38 PRO B C 1
ATOM 1295 O O . PRO B 1 50 ? 14.776 9.850 14.412 1.00 25.18 38 PRO B O 1
ATOM 1299 N N . PHE B 1 51 ? 16.778 9.532 13.423 1.00 23.43 39 PHE B N 1
ATOM 1300 C CA . PHE B 1 51 ? 16.585 8.128 13.268 1.00 23.49 39 PHE B CA 1
ATOM 1301 C C . PHE B 1 51 ? 17.863 7.380 13.637 1.00 23.20 39 PHE B C 1
ATOM 1302 O O . PHE B 1 51 ? 18.966 7.972 13.686 1.00 23.48 39 PHE B O 1
ATOM 1310 N N . VAL B 1 52 ? 17.683 6.082 13.858 1.00 22.83 40 VAL B N 1
ATOM 1311 C CA . VAL B 1 52 ? 18.760 5.122 13.893 1.00 22.48 40 VAL B CA 1
ATOM 1312 C C . VAL B 1 52 ? 18.361 3.888 13.078 1.00 25.71 40 VAL B C 1
ATOM 1313 O O . VAL B 1 52 ? 17.192 3.681 12.789 1.00 25.16 40 VAL B O 1
ATOM 1317 N N . ILE B 1 53 ? 19.353 3.078 12.760 1.00 27.06 41 ILE B N 1
ATOM 1318 C CA A ILE B 1 53 ? 19.215 1.811 12.072 0.50 31.62 41 ILE B CA 1
ATOM 1319 C CA B ILE B 1 53 ? 19.064 1.851 12.003 0.50 29.82 41 ILE B CA 1
ATOM 1320 C C A ILE B 1 5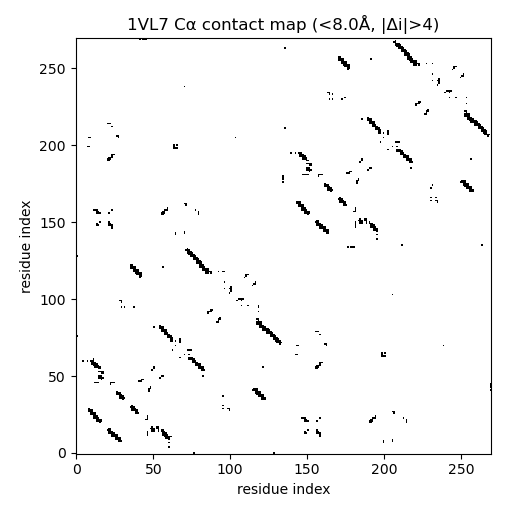3 ? 20.102 0.880 12.899 0.50 28.70 41 ILE B C 1
ATOM 1321 C C B ILE B 1 53 ? 19.440 0.608 12.772 0.50 29.74 41 ILE B C 1
ATOM 1322 O O A ILE B 1 53 ? 21.274 1.195 13.170 0.50 30.20 41 ILE B O 1
ATOM 1323 O O B ILE B 1 53 ? 20.386 0.628 13.530 0.50 29.62 41 ILE B O 1
ATOM 1328 N N A ASP B 1 54 ? 19.544 -0.247 13.335 0.50 31.68 42 ASP B N 1
ATOM 1329 N N B ASP B 1 54 ? 18.669 -0.468 12.620 0.50 30.43 42 ASP B N 1
ATOM 1330 C CA A ASP B 1 54 ? 20.269 -1.163 14.221 0.50 30.50 42 ASP B CA 1
ATOM 1331 C CA B ASP B 1 54 ? 19.122 -1.758 13.180 0.50 29.68 42 ASP B CA 1
ATOM 1332 C C A ASP B 1 54 ? 21.104 -2.197 13.455 0.50 32.75 42 ASP B C 1
ATOM 1333 C C B ASP B 1 54 ? 19.778 -2.583 12.104 0.50 28.71 42 ASP B C 1
ATOM 1334 O O A ASP B 1 54 ? 21.201 -2.132 12.233 0.50 33.63 42 ASP B O 1
ATOM 1335 O O B ASP B 1 54 ? 19.908 -2.121 10.981 0.50 28.73 42 ASP B O 1
ATOM 1344 N N A ASP B 1 55 ? 21.715 -3.130 14.179 0.50 34.87 43 ASP B N 1
ATOM 1345 N N B ASP B 1 55 ? 20.183 -3.811 12.447 0.50 31.97 43 ASP B N 1
ATOM 1346 C CA A ASP B 1 55 ? 22.603 -4.098 13.552 0.50 38.58 43 ASP B CA 1
ATOM 1347 C CA B ASP B 1 55 ? 20.858 -4.707 11.493 0.50 34.32 43 ASP B CA 1
ATOM 1348 C C A ASP B 1 55 ? 21.839 -4.951 12.534 0.50 38.44 43 ASP B C 1
ATOM 1349 C C B ASP B 1 55 ? 19.918 -5.390 10.506 0.50 35.12 43 ASP B C 1
ATOM 1350 O O A ASP B 1 55 ? 22.338 -5.225 11.434 0.50 39.72 43 ASP B O 1
ATOM 1351 O O B ASP B 1 55 ? 20.372 -6.026 9.548 0.50 35.95 43 ASP B O 1
ATOM 1360 N N A ALA B 1 56 ? 20.631 -5.368 12.897 0.50 38.14 44 ALA B N 1
ATOM 1361 N N B ALA B 1 56 ? 18.614 -5.298 10.747 0.50 36.20 44 ALA B N 1
ATOM 1362 C CA A ALA B 1 56 ? 19.793 -6.140 11.988 0.50 36.63 44 ALA B CA 1
ATOM 1363 C CA B ALA B 1 56 ? 17.628 -5.922 9.859 0.50 36.21 44 ALA B CA 1
ATOM 1364 C C A ALA B 1 56 ? 19.213 -5.258 10.864 0.50 36.82 44 ALA B C 1
ATOM 1365 C C B ALA B 1 56 ? 16.922 -4.928 8.931 0.50 36.70 44 ALA B C 1
ATOM 1366 O O A ALA B 1 56 ? 18.324 -5.678 10.121 0.50 38.04 44 ALA B O 1
ATOM 1367 O O B ALA B 1 56 ? 15.877 -5.247 8.347 0.50 36.24 44 ALA B O 1
ATOM 1370 N N A LYS B 1 57 ? 19.720 -4.032 10.757 0.50 36.64 45 LYS B N 1
ATOM 1371 N N B LYS B 1 57 ? 17.493 -3.732 8.807 0.50 35.92 45 LYS B N 1
ATOM 1372 C CA A LYS B 1 57 ? 19.338 -3.063 9.710 0.50 35.14 45 LYS B CA 1
ATOM 1373 C CA B LYS B 1 57 ? 17.070 -2.766 7.789 0.50 35.78 45 LYS B CA 1
ATOM 1374 C C A LYS B 1 57 ? 17.884 -2.555 9.773 0.50 33.59 45 LYS B C 1
ATOM 1375 C C B LYS B 1 57 ? 15.874 -1.932 8.233 0.50 31.95 45 LYS B C 1
ATOM 1376 O O A LYS B 1 57 ? 17.328 -2.105 8.773 0.50 33.57 45 LYS B O 1
ATOM 1377 O O B LYS B 1 57 ? 15.323 -1.181 7.453 0.50 29.99 45 LYS B O 1
ATOM 1382 N N A ASN B 1 58 ? 17.283 -2.563 10.954 0.50 30.91 46 ASN B N 1
ATOM 1383 N N B ASN B 1 58 ? 15.466 -2.083 9.484 0.50 27.32 46 ASN B N 1
ATOM 1384 C CA A ASN B 1 58 ? 15.940 -1.997 11.116 0.50 28.95 46 ASN B CA 1
ATOM 1385 C CA B ASN B 1 58 ? 14.380 -1.280 10.017 0.50 26.24 46 ASN B CA 1
ATOM 1386 C C A ASN B 1 58 ? 16.018 -0.504 11.368 0.50 28.85 46 ASN B C 1
ATOM 1387 C C B ASN B 1 58 ? 14.882 0.122 10.396 0.50 24.81 46 ASN B C 1
ATOM 1388 O O A ASN B 1 58 ? 17.007 -0.041 11.949 0.50 30.75 46 ASN B O 1
ATOM 1389 O O B ASN B 1 58 ? 16.027 0.296 10.802 0.50 24.18 46 ASN B O 1
ATOM 1398 N N A ILE B 1 59 ? 14.970 0.224 10.953 0.50 28.09 47 ILE B N 1
ATOM 1399 N N B ILE B 1 59 ? 14.018 1.108 10.281 0.50 21.50 47 ILE B N 1
ATOM 1400 C CA A ILE B 1 59 ? 14.877 1.680 11.067 0.50 28.24 47 ILE B CA 1
ATOM 1401 C CA B ILE B 1 59 ? 14.347 2.485 10.605 0.50 24.83 47 ILE B CA 1
ATOM 1402 C C A ILE B 1 59 ? 13.935 2.130 12.188 0.50 26.16 47 ILE B C 1
ATOM 1403 C C B ILE B 1 59 ? 13.572 2.889 11.842 0.50 26.05 47 ILE B C 1
ATOM 1404 O O A ILE B 1 59 ? 12.792 1.681 12.271 0.50 21.83 47 ILE B O 1
ATOM 1405 O O B ILE B 1 59 ? 12.357 2.779 11.865 0.50 27.28 47 ILE B O 1
ATOM 1414 N N A TYR B 1 60 ? 14.365 3.137 12.969 0.50 25.60 48 TYR B N 1
ATOM 1415 N N B TYR B 1 60 ? 14.267 3.297 12.896 0.50 26.03 48 TYR B N 1
ATOM 1416 C CA . TYR B 1 60 ? 13.577 3.694 14.108 1.00 24.46 48 TYR B CA 1
ATOM 1417 C C . TYR B 1 60 ? 13.598 5.198 14.185 1.00 25.79 48 TYR B C 1
ATOM 1418 O O . TYR B 1 60 ? 14.644 5.837 13.936 1.00 25.56 48 TYR B O 1
ATOM 1427 N N . ILE B 1 61 ? 12.449 5.761 14.520 1.00 24.24 49 ILE B N 1
ATOM 1428 C CA . ILE B 1 61 ? 12.327 7.186 14.826 1.00 24.37 49 ILE B CA 1
ATOM 1429 C C . ILE B 1 61 ? 11.927 7.395 16.269 1.00 25.18 49 ILE B C 1
ATOM 1430 O O . ILE B 1 61 ? 11.218 6.600 16.862 1.00 25.62 49 ILE B O 1
ATOM 1435 N N . TYR B 1 62 ? 12.351 8.558 16.792 1.00 24.00 50 TYR B N 1
ATOM 1436 C CA . TYR B 1 62 ? 12.116 8.903 18.212 1.00 24.31 50 TYR B CA 1
ATOM 1437 C C . TYR B 1 62 ? 11.393 10.218 18.183 1.00 26.37 50 TYR B C 1
ATOM 1438 O O . TYR B 1 62 ? 11.953 11.227 17.726 1.00 26.69 50 TYR B O 1
ATOM 1447 N N . VAL B 1 63 ? 10.124 10.201 18.580 1.00 23.93 51 VAL B N 1
ATOM 1448 C CA . VAL B 1 63 ? 9.273 11.342 18.309 1.00 24.04 51 VAL B CA 1
ATOM 1449 C C . VAL B 1 63 ? 8.387 11.764 19.473 1.00 25.16 51 VAL B C 1
ATOM 1450 O O . VAL B 1 63 ? 7.968 10.952 20.309 1.00 26.64 51 VAL B O 1
ATOM 1454 N N . SER B 1 64 ? 8.056 13.054 19.514 1.00 25.43 52 SER B N 1
ATOM 1455 C CA . SER B 1 64 ? 7.267 13.603 20.592 1.00 25.68 52 SER B CA 1
ATOM 1456 C C . SER B 1 64 ? 5.793 13.222 20.547 1.00 25.46 52 SER B C 1
ATOM 1457 O O . SER B 1 64 ? 5.186 13.193 19.465 1.00 26.03 52 SER B O 1
ATOM 1460 N N . GLY B 1 65 ? 5.194 12.970 21.716 1.00 27.34 53 GLY B N 1
ATOM 1461 C CA . GLY B 1 65 ? 3.779 12.704 21.744 1.00 25.55 53 GLY B CA 1
ATOM 1462 C C . GLY B 1 65 ? 2.909 13.872 21.309 1.00 27.98 53 GLY B C 1
ATOM 1463 O O . GLY B 1 65 ? 1.723 13.676 20.988 1.00 33.11 53 GLY B O 1
ATOM 1464 N N . LEU B 1 66 ? 3.496 15.069 21.301 1.00 27.78 54 LEU B N 1
ATOM 1465 C CA . LEU B 1 66 ? 2.815 16.305 20.898 1.00 29.29 54 LEU B CA 1
ATOM 1466 C C . LEU B 1 66 ? 2.769 16.520 19.390 1.00 29.00 54 LEU B C 1
ATOM 1467 O O . LEU B 1 66 ? 2.008 17.374 18.909 1.00 31.22 54 LEU B O 1
ATOM 1472 N N . ALA B 1 67 ? 3.585 15.816 18.648 1.00 26.24 55 ALA B N 1
ATOM 1473 C CA . ALA B 1 67 ? 3.812 16.132 17.221 1.00 24.67 55 ALA B CA 1
ATOM 1474 C C . ALA B 1 67 ? 2.630 15.674 16.379 1.00 27.74 55 ALA B C 1
ATOM 1475 O O . ALA B 1 67 ? 2.070 14.610 16.586 1.00 25.60 55 ALA B O 1
ATOM 1477 N N . VAL B 1 68 ? 2.304 16.465 15.362 1.00 26.03 56 VAL B N 1
ATOM 1478 C CA . VAL B 1 68 ? 1.310 16.058 14.366 1.00 26.32 56 VAL B CA 1
ATOM 1479 C C . VAL B 1 68 ? 1.711 14.725 13.762 1.00 25.02 56 VAL B C 1
ATOM 1480 O O . VAL B 1 68 ? 0.869 13.808 13.621 1.00 25.43 56 VAL B O 1
ATOM 1484 N N . HIS B 1 69 ? 2.991 14.589 13.395 1.00 25.48 57 HIS B N 1
ATOM 1485 C CA . HIS B 1 69 ? 3.405 13.321 12.788 1.00 24.58 57 HIS B CA 1
ATOM 1486 C C . HIS B 1 69 ? 3.108 12.123 13.668 1.00 23.74 57 HIS B C 1
ATOM 1487 O O . HIS B 1 69 ? 2.719 11.057 13.193 1.00 27.55 57 HIS B O 1
ATOM 1494 N N . THR B 1 70 ? 3.311 12.280 14.976 1.00 24.25 58 THR B N 1
ATOM 1495 C CA . THR B 1 70 ? 3.073 11.200 15.922 1.00 23.97 58 THR B CA 1
ATOM 1496 C C . THR B 1 70 ? 1.614 10.878 15.987 1.00 23.83 58 THR B C 1
ATOM 1497 O O . THR B 1 70 ? 1.225 9.677 15.965 1.00 26.68 58 THR B O 1
ATOM 1501 N N . LYS B 1 71 ? 0.771 11.891 16.131 1.00 23.74 59 LYS B N 1
ATOM 1502 C CA . LYS B 1 71 ? -0.684 11.668 16.188 1.00 23.97 59 LYS B CA 1
ATOM 1503 C C . LYS B 1 71 ? -1.156 10.998 14.904 1.00 24.57 59 LYS B C 1
ATOM 1504 O O . LYS B 1 71 ? -2.027 10.127 14.945 1.00 25.95 59 LYS B O 1
ATOM 1508 N N . ASN B 1 72 ? -0.581 11.370 13.768 1.00 24.49 60 ASN B N 1
ATOM 1509 C CA . ASN B 1 72 ? -0.954 10.772 12.497 1.00 23.62 60 ASN B CA 1
ATOM 1510 C C . ASN B 1 72 ? -0.557 9.303 12.472 1.00 25.22 60 ASN B C 1
ATOM 1511 O O . ASN B 1 72 ? -1.348 8.503 12.070 1.00 25.41 60 ASN B O 1
ATOM 1516 N N . ILE B 1 73 ? 0.663 8.983 12.884 1.00 23.17 61 ILE B N 1
ATOM 1517 C CA . ILE B 1 73 ? 1.116 7.585 12.933 1.00 23.23 61 ILE B CA 1
ATOM 1518 C C . ILE B 1 73 ? 0.266 6.762 13.839 1.00 25.39 61 ILE B C 1
ATOM 1519 O O . ILE B 1 73 ? -0.049 5.600 13.521 1.00 25.09 61 ILE B O 1
ATOM 1524 N N . GLU B 1 74 ? -0.155 7.315 14.970 1.00 25.52 62 GLU B N 1
ATOM 1525 C CA . GLU B 1 74 ? -1.040 6.623 15.901 1.00 25.65 62 GLU B CA 1
ATOM 1526 C C . GLU B 1 74 ? -2.411 6.280 15.271 1.00 24.49 62 GLU B C 1
ATOM 1527 O O . GLU B 1 74 ? -3.022 5.249 15.602 1.00 29.37 62 GLU B O 1
ATOM 1533 N N . ALA B 1 75 ? -2.882 7.118 14.361 1.00 24.17 63 ALA B N 1
ATOM 1534 C CA . ALA B 1 75 ? -4.116 6.906 13.639 1.00 24.84 63 ALA B CA 1
ATOM 1535 C C . ALA B 1 75 ? -3.980 6.043 12.372 1.00 25.20 63 ALA B C 1
ATOM 1536 O O . ALA B 1 75 ? -4.892 5.318 11.982 1.00 26.55 63 ALA B O 1
ATOM 1538 N N . ASN B 1 76 ? -2.831 6.180 11.738 1.00 23.04 64 ASN B N 1
ATOM 1539 C CA A ASN B 1 76 ? -2.595 5.596 10.443 0.50 23.63 64 ASN B CA 1
ATOM 1540 C CA B ASN B 1 76 ? -2.581 5.581 10.393 0.50 23.37 64 ASN B CA 1
ATOM 1541 C C . ASN B 1 76 ? -1.119 5.199 10.345 1.00 22.79 64 ASN B C 1
ATOM 1542 O O . ASN B 1 76 ? -0.261 6.065 10.217 1.00 24.26 64 ASN B O 1
ATOM 1551 N N . PRO B 1 77 ? -0.831 3.919 10.476 1.00 22.27 65 PRO B N 1
ATOM 1552 C CA . PRO B 1 77 ? 0.561 3.494 10.650 1.00 23.46 65 PRO B CA 1
ATOM 1553 C C . PRO B 1 77 ? 1.380 3.418 9.372 1.00 27.97 65 PRO B C 1
ATOM 1554 O O . PRO B 1 77 ? 2.185 2.524 9.231 1.00 34.12 65 PRO B O 1
ATOM 1558 N N . LEU B 1 78 ? 1.044 4.219 8.378 1.00 26.16 66 LEU B N 1
ATOM 1559 C CA . LEU B 1 78 ? 1.794 4.262 7.123 1.00 24.17 66 LEU B CA 1
ATOM 1560 C C . LEU B 1 78 ? 2.687 5.495 7.158 1.00 26.22 66 LEU B C 1
ATOM 1561 O O . LEU B 1 78 ? 2.190 6.612 7.437 1.00 27.74 66 LEU B O 1
ATOM 1566 N N . VAL B 1 79 ? 3.954 5.344 6.821 1.00 25.60 67 VAL B N 1
ATOM 1567 C CA . VAL B 1 79 ? 4.874 6.442 6.800 1.00 24.88 67 VAL B CA 1
ATOM 1568 C C . VAL B 1 79 ? 5.775 6.321 5.593 1.00 24.06 67 VAL B C 1
ATOM 1569 O O . VAL B 1 79 ? 6.331 5.230 5.366 1.00 24.86 67 VAL B O 1
ATOM 1573 N N . ASN B 1 80 ? 5.932 7.410 4.844 1.00 23.59 68 ASN B N 1
ATOM 1574 C CA . ASN B 1 80 ? 6.976 7.458 3.845 1.00 23.53 68 ASN B CA 1
ATOM 1575 C C . ASN B 1 80 ? 8.178 8.089 4.521 1.00 23.64 68 ASN B C 1
ATOM 1576 O O . ASN B 1 80 ? 8.085 9.124 5.197 1.00 24.72 68 ASN B O 1
ATOM 1581 N N . VAL B 1 81 ? 9.324 7.472 4.262 1.00 22.70 69 VAL B N 1
ATOM 1582 C CA . VAL B 1 81 ? 10.607 7.921 4.779 1.00 23.13 69 VAL B CA 1
ATOM 1583 C C . VAL B 1 81 ? 11.475 8.426 3.620 1.00 24.59 69 VAL B C 1
ATOM 1584 O O . VAL B 1 81 ? 11.718 7.646 2.694 1.00 26.13 69 VAL B O 1
ATOM 1588 N N . LEU B 1 82 ? 11.903 9.683 3.665 1.00 24.04 70 LEU B N 1
ATOM 1589 C CA . LEU B 1 82 ? 12.712 10.261 2.615 1.00 23.60 70 LEU B CA 1
ATOM 1590 C C . LEU B 1 82 ? 14.045 10.776 3.141 1.00 24.88 70 LEU B C 1
ATOM 1591 O O . LEU B 1 82 ? 14.086 11.559 4.065 1.00 24.38 70 LEU B O 1
ATOM 1596 N N . PHE B 1 83 ? 15.104 10.386 2.446 1.00 22.91 71 PHE B N 1
ATOM 1597 C CA . PHE B 1 83 ? 16.465 10.909 2.679 1.00 22.71 71 PHE B CA 1
ATOM 1598 C C . PHE B 1 83 ? 16.785 11.659 1.391 1.00 24.45 71 PHE B C 1
ATOM 1599 O O . PHE B 1 83 ? 16.987 11.039 0.348 1.00 24.44 71 PHE B O 1
ATOM 1607 N N . VAL B 1 84 ? 16.862 12.987 1.477 1.00 24.45 72 VAL B N 1
ATOM 1608 C CA . VAL B 1 84 ? 17.121 13.786 0.298 1.00 23.12 72 VAL B CA 1
ATOM 1609 C C . VAL B 1 84 ? 18.307 14.711 0.591 1.00 24.16 72 VAL B C 1
ATOM 1610 O O . VAL B 1 84 ? 18.417 15.318 1.667 1.00 25.53 72 VAL B O 1
ATOM 1614 N N . ASP B 1 85 ? 19.277 14.743 -0.314 1.00 23.70 73 ASP B N 1
ATOM 1615 C CA . ASP B 1 85 ? 20.444 15.577 -0.161 1.00 23.30 73 ASP B CA 1
ATOM 1616 C C . ASP B 1 85 ? 20.060 17.039 0.211 1.00 23.54 73 ASP B C 1
ATOM 1617 O O . ASP B 1 85 ? 19.161 17.654 -0.360 1.00 25.02 73 ASP B O 1
ATOM 1622 N N . ASP B 1 86 ? 20.857 17.633 1.088 1.00 25.37 74 ASP B N 1
ATOM 1623 C CA . ASP B 1 86 ? 20.767 19.058 1.336 1.00 24.11 74 ASP B CA 1
ATOM 1624 C C . ASP B 1 86 ? 20.808 19.838 0.005 1.00 23.57 74 ASP B C 1
ATOM 1625 O O . ASP B 1 86 ? 21.543 19.499 -0.930 1.00 23.08 74 ASP B O 1
ATOM 1630 N N . GLU B 1 87 ? 20.086 20.960 -0.034 1.00 22.53 75 GLU B N 1
ATOM 1631 C CA . GLU B 1 87 ? 20.109 21.779 -1.184 1.00 21.99 75 GLU B CA 1
ATOM 1632 C C . GLU B 1 87 ? 21.528 22.332 -1.407 1.00 24.56 75 GLU B C 1
ATOM 1633 O O . GLU B 1 87 ? 21.980 22.539 -2.535 1.00 23.61 75 GLU B O 1
ATOM 1639 N N . ALA B 1 88 ? 22.282 22.610 -0.341 1.00 23.13 76 ALA B N 1
ATOM 1640 C CA . ALA B 1 88 ? 23.630 23.106 -0.461 1.00 23.47 76 ALA B CA 1
ATOM 1641 C C . ALA B 1 88 ? 24.601 22.202 -1.218 1.00 21.70 76 ALA B C 1
ATOM 1642 O O . ALA B 1 88 ? 25.622 22.662 -1.729 1.00 23.53 76 ALA B O 1
ATOM 1644 N N . LYS B 1 89 ? 24.255 20.911 -1.249 1.00 23.31 77 LYS B N 1
ATOM 1645 C CA . LYS B 1 89 ? 25.114 19.899 -1.905 1.00 22.66 77 LYS B CA 1
ATOM 1646 C C . LYS B 1 89 ? 24.645 19.648 -3.348 1.00 27.75 77 LYS B C 1
ATOM 1647 O O . LYS B 1 89 ? 25.272 18.877 -4.055 1.00 28.79 77 LYS B O 1
ATOM 1653 N N . THR B 1 90 ? 23.576 20.314 -3.781 1.00 23.65 78 THR B N 1
ATOM 1654 C CA . THR B 1 90 ? 22.906 19.927 -5.023 1.00 24.71 78 THR B CA 1
ATOM 1655 C C . THR B 1 90 ? 23.227 20.934 -6.095 1.00 26.73 78 THR B C 1
ATOM 1656 O O . THR B 1 90 ? 22.824 22.093 -6.008 1.00 26.70 78 THR B O 1
ATOM 1660 N N . ASN B 1 91 ? 23.905 20.488 -7.158 1.00 29.00 79 ASN B N 1
ATOM 1661 C CA . ASN B 1 91 ? 24.256 21.368 -8.254 1.00 29.49 79 ASN B CA 1
ATOM 1662 C C . ASN B 1 91 ? 23.082 21.727 -9.183 1.00 28.51 79 ASN B C 1
ATOM 1663 O O . ASN B 1 91 ? 23.000 22.840 -9.754 1.00 29.18 79 ASN B O 1
ATOM 1668 N N . GLN B 1 92 ? 22.216 20.750 -9.386 1.00 24.85 80 GLN B N 1
ATOM 1669 C CA . GLN B 1 92 ? 21.071 20.869 -10.299 1.00 26.11 80 GLN B CA 1
ATOM 1670 C C . GLN B 1 92 ? 19.820 20.445 -9.534 1.00 23.76 80 GLN B C 1
ATOM 1671 O O . GLN B 1 92 ? 19.695 19.331 -9.131 1.00 22.04 80 GLN B O 1
ATOM 1677 N N . ILE B 1 93 ? 18.929 21.406 -9.279 1.00 22.49 81 ILE B N 1
ATOM 1678 C CA . ILE B 1 93 ? 17.821 21.160 -8.352 1.00 24.57 81 ILE B CA 1
ATOM 1679 C C . ILE B 1 93 ? 16.862 20.110 -8.865 1.00 24.66 81 ILE B C 1
ATOM 1680 O O . ILE B 1 93 ? 16.204 19.491 -8.052 1.00 24.59 81 ILE B O 1
ATOM 1685 N N . PHE B 1 94 ? 16.796 19.852 -10.180 1.00 24.00 82 PHE B N 1
ATOM 1686 C CA . PHE B 1 94 ? 15.990 18.757 -10.701 1.00 23.71 82 PHE B CA 1
ATOM 1687 C C . PHE B 1 94 ? 16.645 17.371 -10.574 1.00 27.52 82 PHE B C 1
ATOM 1688 O O . PHE B 1 94 ? 16.060 16.347 -10.968 1.00 27.00 82 PHE B O 1
ATOM 1696 N N . ALA B 1 95 ? 17.840 17.342 -9.960 1.00 26.83 83 ALA B N 1
ATOM 1697 C CA . ALA B 1 95 ? 18.559 16.081 -9.720 1.00 26.03 83 ALA B CA 1
ATOM 1698 C C . ALA B 1 95 ? 19.066 16.052 -8.277 1.00 23.46 83 ALA B C 1
ATOM 1699 O O . ALA B 1 95 ? 20.302 15.985 -8.088 1.00 28.05 83 ALA B O 1
ATOM 1701 N N . ARG B 1 96 ? 18.196 16.171 -7.270 1.00 25.98 84 ARG B N 1
ATOM 1702 C CA . ARG B 1 96 ? 18.591 16.071 -5.865 1.00 24.18 84 ARG B CA 1
ATOM 1703 C C . ARG B 1 96 ? 18.677 14.605 -5.504 1.00 25.42 84 ARG B C 1
ATOM 1704 O O . ARG B 1 96 ? 17.653 13.925 -5.588 1.00 26.44 84 ARG B O 1
ATOM 1712 N N . ARG B 1 97 ? 19.844 14.111 -5.136 1.00 23.62 85 ARG B N 1
ATOM 1713 C CA . ARG B 1 97 ? 20.003 12.659 -4.833 1.00 25.38 85 ARG B CA 1
ATOM 1714 C C . ARG B 1 97 ? 19.070 12.368 -3.686 1.00 23.70 85 ARG B C 1
ATOM 1715 O O . ARG B 1 97 ? 19.012 13.107 -2.687 1.00 23.38 85 ARG B O 1
ATOM 1723 N N . ARG B 1 98 ? 18.364 11.240 -3.787 1.00 22.31 86 ARG B N 1
ATOM 1724 C CA . ARG B 1 98 ? 17.455 10.908 -2.755 1.00 22.57 86 ARG B CA 1
ATOM 1725 C C . ARG B 1 98 ? 17.074 9.454 -2.733 1.00 22.24 86 ARG B C 1
ATOM 1726 O O . ARG B 1 98 ? 17.179 8.754 -3.734 1.00 24.50 86 ARG B O 1
ATOM 1734 N N . LEU B 1 99 ? 16.576 9.058 -1.584 1.00 23.25 87 LEU B N 1
ATOM 1735 C CA . LEU B 1 99 ? 16.170 7.663 -1.342 1.00 24.06 87 LEU B CA 1
ATOM 1736 C C . LEU B 1 99 ? 14.888 7.715 -0.506 1.00 23.76 87 LEU B C 1
ATOM 1737 O O . LEU B 1 99 ? 14.828 8.402 0.518 1.00 24.51 87 LEU B O 1
ATOM 1742 N N . SER B 1 100 ? 13.874 6.928 -0.902 1.00 23.28 88 SER B N 1
ATOM 1743 C CA A SER B 1 100 ? 12.658 6.907 -0.130 0.50 24.15 88 SER B CA 1
ATOM 1744 C CA B SER B 1 100 ? 12.559 6.976 -0.302 0.50 26.38 88 SER B CA 1
ATOM 1745 C C . SER B 1 100 ? 12.084 5.546 -0.047 1.00 24.88 88 SER B C 1
ATOM 1746 O O . SER B 1 100 ? 12.297 4.694 -0.896 1.00 25.54 88 SER B O 1
ATOM 1751 N N . PHE B 1 101 ? 11.433 5.326 1.094 1.00 23.24 89 PHE B N 1
ATOM 1752 C CA . PHE B 1 101 ? 10.822 4.067 1.412 1.00 23.26 89 PHE B CA 1
ATOM 1753 C C . PHE B 1 101 ? 9.360 4.274 1.825 1.00 23.01 89 PHE B C 1
ATOM 1754 O O . PHE B 1 101 ? 9.022 5.112 2.664 1.00 24.38 89 PHE B O 1
ATOM 1762 N N . ASP B 1 102 ? 8.499 3.356 1.376 1.00 23.02 90 ASP B N 1
ATOM 1763 C CA . ASP B 1 102 ? 7.144 3.267 1.897 1.00 24.82 90 ASP B CA 1
ATOM 1764 C C . ASP B 1 102 ? 7.188 2.267 3.041 1.00 21.56 90 ASP B C 1
ATOM 1765 O O . ASP B 1 102 ? 7.624 1.127 2.842 1.00 23.75 90 ASP B O 1
ATOM 1770 N N . CYS B 1 103 ? 6.808 2.701 4.248 1.00 23.68 91 CYS B N 1
ATOM 1771 C CA . CYS B 1 103 ? 6.982 1.895 5.462 1.00 23.57 91 CYS B CA 1
ATOM 1772 C C . CYS B 1 103 ? 5.644 1.705 6.210 1.00 24.49 91 CYS B C 1
ATOM 1773 O O . CYS B 1 103 ? 4.704 2.506 6.099 1.00 23.80 91 CYS B O 1
ATOM 1776 N N . THR B 1 104 ? 5.617 0.699 7.073 1.00 23.54 92 THR B N 1
ATOM 1777 C CA . THR B 1 104 ? 4.618 0.610 8.118 1.00 22.46 92 THR B CA 1
ATOM 1778 C C . THR B 1 104 ? 5.232 0.844 9.450 1.00 25.24 92 THR B C 1
ATOM 1779 O O . THR B 1 104 ? 6.396 0.513 9.641 1.00 27.14 92 THR B O 1
ATOM 1783 N N . ALA B 1 105 ? 4.480 1.441 10.360 1.00 23.60 93 ALA B N 1
ATOM 1784 C CA . ALA B 1 105 ? 4.992 1.752 11.685 1.00 23.45 93 ALA B CA 1
ATOM 1785 C C . ALA B 1 105 ? 4.434 0.832 12.731 1.00 24.52 93 ALA B C 1
ATOM 1786 O O . ALA B 1 105 ? 3.256 0.500 12.707 1.00 23.80 93 ALA B O 1
ATOM 1788 N N . THR B 1 106 ? 5.309 0.428 13.667 1.00 23.73 94 THR B N 1
ATOM 1789 C CA . THR B 1 106 ? 4.871 -0.233 14.890 1.00 22.86 94 THR B CA 1
ATOM 1790 C C . THR B 1 106 ? 5.516 0.461 16.094 1.00 23.30 94 THR B C 1
ATOM 1791 O O . THR B 1 106 ? 6.669 0.894 16.026 1.00 25.83 94 THR B O 1
ATOM 1795 N N . LEU B 1 107 ? 4.757 0.545 17.169 1.00 22.98 95 LEU B N 1
ATOM 1796 C CA . LEU B 1 107 ? 5.194 1.136 18.401 1.00 24.81 95 LEU B CA 1
ATOM 1797 C C . LEU B 1 107 ? 6.022 0.112 19.163 1.00 26.30 95 LEU B C 1
ATOM 1798 O O . LEU B 1 107 ? 5.564 -1.017 19.396 1.00 26.27 95 LEU B O 1
ATOM 1803 N N . ILE B 1 108 ? 7.239 0.507 19.544 1.00 25.88 96 ILE B N 1
ATOM 1804 C CA . ILE B 1 108 ? 8.071 -0.281 20.473 1.00 24.22 96 ILE B CA 1
ATOM 1805 C C . ILE B 1 108 ? 7.733 0.152 21.918 1.00 25.34 96 ILE B C 1
ATOM 1806 O O . ILE B 1 108 ? 7.772 1.328 22.237 1.00 23.81 96 ILE B O 1
ATOM 1811 N N . GLU B 1 109 ? 7.339 -0.813 22.740 1.00 27.10 97 GLU B N 1
ATOM 1812 C CA . GLU B 1 109 ? 6.905 -0.552 24.099 1.00 30.85 97 GLU B CA 1
ATOM 1813 C C . GLU B 1 109 ? 7.980 0.116 24.941 1.00 27.98 97 GLU B C 1
ATOM 1814 O O . GLU B 1 109 ? 9.112 -0.390 25.024 1.00 27.93 97 GLU B O 1
ATOM 1820 N N . ARG B 1 110 ? 7.595 1.224 25.577 1.00 28.52 98 ARG B N 1
ATOM 1821 C CA . ARG B 1 110 ? 8.516 2.054 26.385 1.00 29.73 98 ARG B CA 1
ATOM 1822 C C . ARG B 1 110 ? 9.154 1.214 27.494 1.00 30.59 98 ARG B C 1
ATOM 1823 O O . ARG B 1 110 ? 8.506 0.408 28.152 1.00 30.29 98 ARG B O 1
ATOM 1831 N N . GLU B 1 111 ? 10.456 1.391 27.625 1.00 31.07 99 GLU B N 1
ATOM 1832 C CA . GLU B 1 111 ? 11.296 0.737 28.598 1.00 34.78 99 GLU B CA 1
ATOM 1833 C C . GLU B 1 111 ? 11.348 -0.792 28.468 1.00 34.46 99 GLU B C 1
ATOM 1834 O O . GLU B 1 111 ? 11.873 -1.456 29.356 1.00 37.93 99 GLU B O 1
ATOM 1840 N N . SER B 1 112 ? 10.873 -1.355 27.353 1.00 33.30 100 SER B N 1
ATOM 1841 C CA . SER B 1 112 ? 11.192 -2.740 27.021 1.00 29.41 100 SER B CA 1
ATOM 1842 C C . SER B 1 112 ? 12.688 -2.869 26.731 1.00 29.72 100 SER B C 1
ATOM 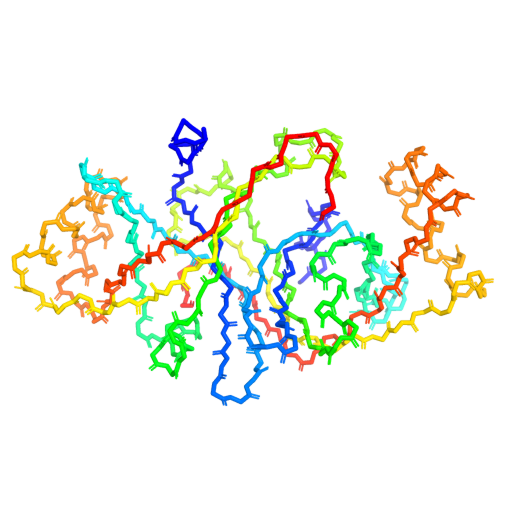1843 O O . SER B 1 112 ? 13.370 -1.859 26.509 1.00 30.74 100 SER B O 1
ATOM 1846 N N . GLN B 1 113 ? 13.242 -4.083 26.716 1.00 30.23 101 GLN B N 1
ATOM 1847 C CA . GLN B 1 113 ? 14.682 -4.197 26.437 1.00 32.20 101 GLN B CA 1
ATOM 1848 C C . GLN B 1 113 ? 15.019 -3.567 25.098 1.00 29.69 101 GLN B C 1
ATOM 1849 O O . GLN B 1 113 ? 15.987 -2.831 24.981 1.00 28.39 101 GLN B O 1
ATOM 1855 N N . LYS B 1 114 ? 14.224 -3.888 24.083 1.00 30.14 102 LYS B N 1
ATOM 1856 C CA . LYS B 1 114 ? 14.434 -3.382 22.750 1.00 26.55 102 LYS B CA 1
ATOM 1857 C C . LYS B 1 114 ? 14.404 -1.854 22.758 1.00 26.65 102 LYS B C 1
ATOM 1858 O O . LYS B 1 114 ? 15.223 -1.224 22.120 1.00 27.41 102 LYS B O 1
ATOM 1864 N N . TRP B 1 115 ? 13.438 -1.276 23.456 1.00 25.91 103 TRP B N 1
ATOM 1865 C CA . TRP B 1 115 ? 13.277 0.176 23.498 1.00 24.93 103 TRP B CA 1
ATOM 1866 C C . TRP B 1 115 ? 14.557 0.813 24.064 1.00 23.51 103 TRP B C 1
ATOM 1867 O O . TRP B 1 115 ? 15.095 1.779 23.516 1.00 24.60 103 TRP B O 1
ATOM 1878 N N . ASN B 1 116 ? 15.021 0.276 25.185 1.00 25.10 104 ASN B N 1
ATOM 1879 C CA . ASN B 1 116 ? 16.247 0.779 25.762 1.00 25.40 104 ASN B CA 1
ATOM 1880 C C . ASN B 1 116 ? 17.463 0.606 24.872 1.00 25.01 104 ASN B C 1
ATOM 1881 O O . ASN B 1 116 ? 18.290 1.498 24.817 1.00 26.14 104 ASN B O 1
ATOM 1886 N N . GLN B 1 117 ? 17.577 -0.502 24.144 1.00 25.46 105 GLN B N 1
ATOM 1887 C CA . GLN B 1 117 ? 18.666 -0.653 23.172 1.00 27.51 105 GLN B CA 1
ATOM 1888 C C . GLN B 1 117 ? 18.601 0.383 22.052 1.00 25.11 105 GLN B C 1
ATOM 1889 O O . GLN B 1 117 ? 19.621 0.989 21.668 1.00 26.73 105 GLN B O 1
ATOM 1895 N N . VAL B 1 118 ? 17.399 0.617 21.527 1.00 24.16 106 VAL B N 1
ATOM 1896 C CA . VAL B 1 118 ? 17.249 1.585 20.476 1.00 23.52 106 VAL B CA 1
ATOM 1897 C C . VAL B 1 118 ? 17.526 3.016 20.988 1.00 23.14 106 VAL B C 1
ATOM 1898 O O . VAL B 1 118 ? 18.217 3.781 20.342 1.00 23.81 106 VAL B O 1
ATOM 1902 N N . VAL B 1 119 ? 17.011 3.375 22.152 1.00 23.46 107 VAL B N 1
ATOM 1903 C CA . VAL B 1 119 ? 17.221 4.709 22.660 1.00 23.66 107 VAL B CA 1
ATOM 1904 C C . VAL B 1 119 ? 18.688 4.900 23.022 1.00 22.97 107 VAL B C 1
ATOM 1905 O O . VAL B 1 119 ? 19.203 5.977 22.832 1.00 23.39 107 VAL B O 1
ATOM 1909 N N . ASP B 1 120 ? 19.370 3.856 23.493 1.00 24.27 108 ASP B N 1
ATOM 1910 C CA . ASP B 1 120 ? 20.830 3.935 23.633 1.00 23.34 108 ASP B CA 1
ATOM 1911 C C . ASP B 1 120 ? 21.516 4.317 22.323 1.00 23.37 108 ASP B C 1
ATOM 1912 O O . ASP B 1 120 ? 22.473 5.108 22.320 1.00 25.01 108 ASP B O 1
ATOM 1917 N N . GLN B 1 121 ? 21.106 3.729 21.203 1.00 24.40 109 GLN B N 1
ATOM 1918 C CA . GLN B 1 121 ? 21.671 4.103 19.907 1.00 24.56 109 GLN B CA 1
ATOM 1919 C C . GLN B 1 121 ? 21.411 5.574 19.626 1.00 23.96 109 GLN B C 1
ATOM 1920 O O . GLN B 1 121 ? 22.259 6.302 19.092 1.00 25.10 109 GLN B O 1
ATOM 1926 N N . PHE B 1 122 ? 20.195 6.053 19.931 1.00 23.66 110 PHE B N 1
ATOM 1927 C CA . PHE B 1 122 ? 19.921 7.458 19.794 1.00 22.77 110 PHE B CA 1
ATOM 1928 C C . PHE B 1 122 ? 20.868 8.309 20.621 1.00 23.18 110 PHE B C 1
ATOM 1929 O O . PHE B 1 122 ? 21.330 9.346 20.137 1.00 25.48 110 PHE B O 1
ATOM 1937 N N . GLN B 1 123 ? 21.125 7.891 21.846 1.00 22.98 111 GLN B N 1
ATOM 1938 C CA . GLN B 1 123 ? 21.958 8.679 22.730 1.00 25.85 111 GLN B CA 1
ATOM 1939 C C . GLN B 1 123 ? 23.385 8.675 22.190 1.00 25.71 111 GLN B C 1
ATOM 1940 O O . GLN B 1 123 ? 24.078 9.694 22.253 1.00 26.28 111 GLN B O 1
ATOM 1946 N N . GLU B 1 124 ? 23.819 7.545 21.638 1.00 26.18 112 GLU B N 1
ATOM 1947 C CA . GLU B 1 124 ? 25.149 7.516 21.019 1.00 24.65 112 GLU B CA 1
ATOM 1948 C C . GLU B 1 124 ? 25.246 8.476 19.851 1.00 26.05 112 GLU B C 1
ATOM 1949 O O . GLU B 1 124 ? 26.268 9.136 19.696 1.00 28.27 112 GLU B O 1
ATOM 1952 N N . ARG B 1 125 ? 24.214 8.588 19.021 1.00 25.03 113 ARG B N 1
ATOM 1953 C CA . ARG B 1 125 ? 24.255 9.520 17.906 1.00 27.14 113 ARG B CA 1
ATOM 1954 C C . ARG B 1 125 ? 24.139 10.968 18.294 1.00 25.89 113 ARG B C 1
ATOM 1955 O O . ARG B 1 125 ? 24.782 11.804 17.668 1.00 29.41 113 ARG B O 1
ATOM 1963 N N . PHE B 1 126 ? 23.233 11.274 19.250 1.00 25.22 114 PHE B N 1
ATOM 1964 C CA . PHE B 1 126 ? 22.733 12.628 19.438 1.00 26.30 114 PHE B CA 1
ATOM 1965 C C . PHE B 1 126 ? 23.030 13.239 20.807 1.00 24.37 114 PHE B C 1
ATOM 1966 O O . PHE B 1 126 ? 22.715 14.430 21.008 1.00 28.70 114 PHE B O 1
ATOM 1974 N N . GLY B 1 127 ? 23.535 12.462 21.749 1.00 22.80 115 GLY B N 1
ATOM 1975 C CA . GLY B 1 127 ? 24.010 13.003 22.991 1.00 24.86 115 GLY B CA 1
ATOM 1976 C C . GLY B 1 127 ? 23.017 13.328 24.081 1.00 25.37 115 GLY B C 1
ATOM 1977 O O . GLY B 1 127 ? 21.974 12.666 24.222 1.00 24.19 115 GLY B O 1
ATOM 1978 N N . GLN B 1 128 ? 23.351 14.361 24.850 1.00 26.38 116 GLN B N 1
ATOM 1979 C CA . GLN B 1 128 ? 22.675 14.629 26.093 1.00 26.07 116 GLN B CA 1
ATOM 1980 C C . GLN B 1 128 ? 21.195 14.925 25.942 1.00 24.40 116 GLN B C 1
ATOM 1981 O O . GLN B 1 128 ? 20.419 14.668 26.876 1.00 24.42 116 GLN B O 1
ATOM 1987 N N . ILE B 1 129 ? 20.788 15.474 24.819 1.00 25.04 117 ILE B N 1
ATOM 1988 C CA . ILE B 1 129 ? 19.346 15.730 24.680 1.00 24.34 117 ILE B CA 1
ATOM 1989 C C . ILE B 1 129 ? 18.552 14.424 24.848 1.00 24.03 117 ILE B C 1
ATOM 1990 O O . ILE B 1 129 ? 17.426 14.440 25.337 1.00 24.64 117 ILE B O 1
ATOM 1995 N N . ILE B 1 130 ? 19.111 13.305 24.423 1.00 23.37 118 ILE B N 1
ATOM 1996 C CA . ILE B 1 130 ? 18.403 12.024 24.568 1.00 22.17 118 ILE B CA 1
ATOM 1997 C C . ILE B 1 130 ? 18.303 11.630 26.050 1.00 22.48 118 ILE B C 1
ATOM 1998 O O . ILE B 1 130 ? 17.272 11.026 26.448 1.00 22.06 118 ILE B O 1
ATOM 2003 N N . GLU B 1 131 ? 19.343 11.894 26.839 1.00 23.08 119 GLU B N 1
ATOM 2004 C CA . GLU B 1 131 ? 19.274 11.641 28.273 1.00 23.28 119 GLU B CA 1
ATOM 2005 C C . GLU B 1 131 ? 18.080 12.366 28.877 1.00 23.57 119 GLU B C 1
ATOM 2006 O O . GLU B 1 131 ? 17.380 11.799 29.700 1.00 25.69 119 GLU B O 1
ATOM 2012 N N . VAL B 1 132 ? 17.881 13.615 28.481 1.00 23.11 120 VAL B N 1
ATOM 2013 C CA . VAL B 1 132 ? 16.794 14.440 28.998 1.00 23.12 120 VAL B CA 1
ATOM 2014 C C . VAL B 1 132 ? 15.449 13.889 28.561 1.00 22.33 120 VAL B C 1
ATOM 2015 O O . VAL B 1 132 ? 14.541 13.646 29.367 1.00 24.42 120 VAL B O 1
ATOM 2019 N N . LEU B 1 133 ? 15.324 13.633 27.266 1.00 22.70 121 LEU B N 1
ATOM 2020 C CA . LEU B 1 133 ? 14.063 13.150 26.721 1.00 22.15 121 LEU B CA 1
ATOM 2021 C C . LEU B 1 133 ? 13.691 11.765 27.246 1.00 23.82 121 LEU B C 1
ATOM 2022 O O . LEU B 1 133 ? 12.530 11.505 27.575 1.00 24.09 121 LEU B O 1
ATOM 2027 N N . ARG B 1 134 ? 14.670 10.862 27.326 1.00 21.49 122 ARG B N 1
ATOM 2028 C CA . ARG B 1 134 ? 14.331 9.521 27.762 1.00 22.06 122 ARG B CA 1
ATOM 2029 C C . ARG B 1 134 ? 13.906 9.490 29.202 1.00 22.93 122 ARG B C 1
ATOM 2030 O O . ARG B 1 134 ? 13.084 8.691 29.554 1.00 26.67 122 ARG B O 1
ATOM 2038 N N . GLY B 1 135 ? 14.446 10.366 30.014 1.00 23.93 123 GLY B N 1
ATOM 2039 C CA . GLY B 1 135 ? 14.109 10.429 31.430 1.00 24.25 123 GLY B CA 1
ATOM 2040 C C . GLY B 1 135 ? 12.798 11.150 31.717 1.00 24.76 123 GLY B C 1
ATOM 2041 O O . GLY B 1 135 ? 12.081 10.800 32.664 1.00 24.94 123 GLY B O 1
ATOM 2042 N N . LEU B 1 136 ? 12.511 12.202 30.945 1.00 23.63 124 LEU B N 1
ATOM 2043 C CA . LEU B 1 136 ? 11.434 13.115 31.330 1.00 22.02 124 LEU B CA 1
ATOM 2044 C C . LEU B 1 136 ? 10.273 13.230 30.372 1.00 24.21 124 LEU B C 1
ATOM 2045 O O . LEU B 1 136 ? 9.246 13.771 30.767 1.00 23.62 124 LEU B O 1
ATOM 2050 N N . ALA B 1 137 ? 10.423 12.786 29.134 1.00 23.58 125 ALA B N 1
ATOM 2051 C CA . ALA B 1 137 ? 9.429 13.012 28.106 1.00 24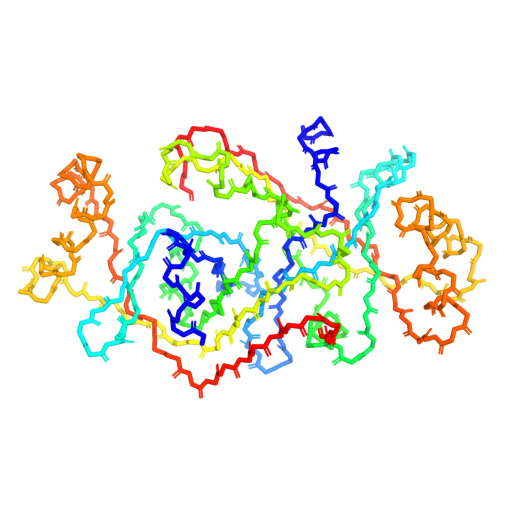.87 125 ALA B CA 1
ATOM 2052 C C . ALA B 1 137 ? 8.841 11.697 27.652 1.00 28.54 125 ALA B C 1
ATOM 2053 O O . ALA B 1 137 ? 9.495 10.660 27.712 1.00 29.01 125 ALA B O 1
ATOM 2055 N N . ASP B 1 138 ? 7.619 11.745 27.148 1.00 30.36 126 ASP B N 1
ATOM 2056 C CA . ASP B 1 138 ? 6.971 10.498 26.756 1.00 29.36 126 ASP B CA 1
ATOM 2057 C C . ASP B 1 138 ? 7.132 10.351 25.259 1.00 30.76 126 ASP B C 1
ATOM 2058 O O . ASP B 1 138 ? 6.177 10.115 24.561 1.00 31.87 126 ASP B O 1
ATOM 2063 N N . PHE B 1 139 ? 8.359 10.430 24.781 1.00 26.95 127 PHE B N 1
ATOM 2064 C CA . PHE B 1 139 ? 8.616 10.250 23.376 1.00 26.70 127 PHE B CA 1
ATOM 2065 C C . PHE B 1 139 ? 8.420 8.804 23.018 1.00 28.91 127 PHE B C 1
ATOM 2066 O O . PHE B 1 139 ? 8.668 7.908 23.833 1.00 31.64 127 PHE B O 1
ATOM 2074 N N . ARG B 1 140 ? 7.980 8.578 21.788 1.00 25.02 128 ARG B N 1
ATOM 2075 C CA . ARG B 1 140 ? 7.713 7.254 21.260 1.00 26.94 128 ARG B CA 1
ATOM 2076 C C . ARG B 1 140 ? 8.859 6.808 20.390 1.00 24.80 128 ARG B C 1
ATOM 2077 O O . ARG B 1 140 ? 9.480 7.610 19.704 1.00 26.63 128 ARG B O 1
ATOM 2085 N N . ILE B 1 141 ? 9.130 5.506 20.418 1.00 23.15 129 ILE B N 1
ATOM 2086 C CA . ILE B 1 141 ? 9.946 4.860 19.406 1.00 24.54 129 ILE B CA 1
ATOM 2087 C C . ILE B 1 141 ? 9.013 4.129 18.471 1.00 24.04 129 ILE B C 1
ATOM 2088 O O . ILE B 1 141 ? 8.285 3.235 18.910 1.00 24.88 129 ILE B O 1
ATOM 2093 N N . PHE B 1 142 ? 9.032 4.533 17.193 1.00 24.94 130 PHE B N 1
ATOM 2094 C CA . PHE B 1 142 ? 8.381 3.735 16.156 1.00 25.36 130 PHE B CA 1
ATOM 2095 C C . PHE B 1 142 ? 9.404 3.039 15.305 1.00 23.73 130 PHE B C 1
ATOM 2096 O O . PHE B 1 142 ? 10.378 3.661 14.872 1.00 24.96 130 PHE B O 1
ATOM 2104 N N . GLN B 1 143 ? 9.195 1.726 15.081 1.00 24.57 131 GLN B N 1
ATOM 2105 C CA . GLN B 1 143 ? 9.930 1.000 14.085 1.00 25.31 131 GLN B CA 1
ATOM 2106 C C . GLN B 1 143 ? 9.206 1.177 12.761 1.00 26.20 131 GLN B C 1
ATOM 2107 O O . GLN B 1 143 ? 7.982 0.959 12.679 1.00 26.36 131 GLN B O 1
ATOM 2113 N N . LEU B 1 144 ? 9.954 1.559 11.743 1.00 24.68 132 LEU B N 1
ATOM 2114 C CA . LEU B 1 144 ? 9.450 1.744 10.405 1.00 23.58 132 LEU B CA 1
ATOM 2115 C C . LEU B 1 144 ? 10.042 0.690 9.527 1.00 27.82 132 LEU B C 1
ATOM 2116 O O . LEU B 1 144 ? 11.242 0.659 9.288 1.00 26.32 132 LEU B O 1
ATOM 2121 N N . THR B 1 145 ? 9.210 -0.233 9.071 1.00 24.27 133 THR B N 1
ATOM 2122 C CA . THR B 1 145 ? 9.628 -1.335 8.246 1.00 23.75 133 THR B CA 1
ATOM 2123 C C . THR B 1 145 ? 9.416 -1.026 6.803 1.00 25.67 133 THR B C 1
ATOM 2124 O O . THR B 1 145 ? 8.256 -0.878 6.370 1.00 25.55 133 THR B O 1
ATOM 2128 N N . PRO B 1 146 ? 10.478 -0.957 5.993 1.00 26.09 134 PRO B N 1
ATOM 2129 C CA . PRO B 1 146 ? 10.303 -0.617 4.575 1.00 25.88 134 PRO B CA 1
ATOM 2130 C C . PRO B 1 146 ? 9.704 -1.729 3.789 1.00 29.05 134 PRO B C 1
ATOM 2131 O O . PRO B 1 146 ? 10.067 -2.875 4.001 1.00 29.12 134 PRO B O 1
ATOM 2135 N N . LYS B 1 147 ? 8.783 -1.386 2.898 1.00 28.08 135 LYS B N 1
ATOM 2136 C CA . LYS B 1 147 ? 8.094 -2.296 2.052 1.00 29.11 135 LYS B CA 1
ATOM 2137 C C . LYS B 1 147 ? 8.390 -2.119 0.573 1.00 30.59 135 LYS B C 1
ATOM 2138 O O . LYS B 1 147 ? 8.250 -3.061 -0.219 1.00 30.35 135 LYS B O 1
ATOM 2144 N N . GLU B 1 148 ? 8.801 -0.921 0.195 1.00 29.13 136 GLU B N 1
ATOM 2145 C CA . GLU B 1 148 ? 9.215 -0.608 -1.174 1.00 28.57 136 GLU B CA 1
ATOM 2146 C C . GLU B 1 148 ? 10.131 0.598 -1.056 1.00 26.79 136 GLU B C 1
ATOM 2147 O O . GLU B 1 148 ? 9.972 1.385 -0.157 1.00 28.94 136 GLU B O 1
ATOM 2153 N N . GLY B 1 149 ? 11.153 0.651 -1.891 1.00 29.83 137 GLY B N 1
ATOM 2154 C CA . GLY B 1 149 ? 12.101 1.767 -1.841 1.00 29.51 137 GLY B CA 1
ATOM 2155 C C . GLY B 1 149 ? 12.553 2.164 -3.223 1.00 29.92 137 GLY B C 1
ATOM 2156 O O . GLY B 1 149 ? 12.466 1.380 -4.171 1.00 34.10 137 GLY B O 1
ATOM 2157 N N . ARG B 1 150 ? 13.076 3.371 -3.323 1.00 28.34 138 ARG B N 1
ATOM 2158 C CA . ARG B 1 150 ? 13.559 3.865 -4.599 1.00 29.53 138 ARG B CA 1
ATOM 2159 C C . ARG B 1 150 ? 14.654 4.874 -4.352 1.00 25.79 138 ARG B C 1
ATOM 2160 O O . ARG B 1 150 ? 14.468 5.792 -3.588 1.00 25.89 138 ARG B O 1
ATOM 2168 N N . PHE B 1 151 ? 15.766 4.682 -5.054 1.00 25.23 139 PHE B N 1
ATOM 2169 C CA . PHE B 1 151 ? 16.943 5.541 -4.965 1.00 26.08 139 PHE B CA 1
ATOM 2170 C C . PHE B 1 151 ? 17.082 6.235 -6.287 1.00 24.77 139 PHE B C 1
ATOM 2171 O O . PHE B 1 151 ? 17.126 5.576 -7.341 1.00 29.00 139 PHE B O 1
ATOM 2179 N N . VAL B 1 152 ? 17.167 7.578 -6.253 1.00 24.87 140 VAL B N 1
ATOM 2180 C CA . VAL B 1 152 ? 17.330 8.377 -7.465 1.00 23.85 140 VAL B CA 1
ATOM 2181 C C . VAL B 1 152 ? 18.592 9.208 -7.350 1.00 22.48 140 VAL B C 1
ATOM 2182 O O . VAL B 1 152 ? 18.696 10.022 -6.456 1.00 25.48 140 VAL B O 1
ATOM 2186 N N . ILE B 1 153 ? 19.538 8.925 -8.237 1.00 24.68 141 ILE B N 1
ATOM 2187 C CA . ILE B 1 153 ? 20.730 9.749 -8.469 1.00 27.89 141 ILE B CA 1
ATOM 2188 C C . ILE B 1 153 ? 20.551 10.244 -9.920 1.00 27.76 141 ILE B C 1
ATOM 2189 O O . ILE B 1 153 ? 20.134 9.497 -10.808 1.00 31.26 141 ILE B O 1
ATOM 2194 N N . GLY B 1 154 ? 20.834 11.500 -10.168 1.00 29.44 142 GLY B N 1
ATOM 2195 C CA . GLY B 1 154 ? 20.559 12.027 -11.475 1.00 23.93 142 GLY B CA 1
ATOM 2196 C C . GLY B 1 154 ? 19.089 12.388 -11.616 1.00 22.32 142 GLY B C 1
ATOM 2197 O O . GLY B 1 154 ? 18.416 12.719 -10.658 1.00 23.20 142 GLY B O 1
ATOM 2198 N N . PHE B 1 155 ? 18.631 12.389 -12.866 1.00 23.35 143 PHE B N 1
ATOM 2199 C CA . PHE B 1 155 ? 17.253 12.799 -13.205 1.00 22.47 143 PHE B CA 1
ATOM 2200 C C . PHE B 1 155 ? 16.322 11.605 -13.132 1.00 24.70 143 PHE B C 1
ATOM 2201 O O . PHE B 1 155 ? 16.507 10.624 -13.879 1.00 27.55 143 PHE B O 1
ATOM 2209 N N . GLY B 1 156 ? 15.331 11.704 -12.282 1.00 24.47 144 GLY B N 1
ATOM 2210 C CA . GLY B 1 156 ? 14.286 10.681 -12.147 1.00 24.60 144 GLY B CA 1
ATOM 2211 C C . GLY B 1 156 ? 13.085 11.309 -11.513 1.00 26.89 144 GLY B C 1
ATOM 2212 O O . GLY B 1 156 ? 13.190 12.235 -10.712 1.00 29.50 144 GLY B O 1
ATOM 2213 N N . ALA B 1 157 ? 11.916 10.837 -11.910 1.00 30.32 145 ALA B N 1
ATOM 2214 C CA . ALA B 1 157 ? 10.698 11.475 -11.469 1.00 31.95 145 ALA B CA 1
ATOM 2215 C C . ALA B 1 157 ? 10.420 11.115 -10.007 1.00 41.24 145 ALA B C 1
ATOM 2216 O O . ALA B 1 157 ? 9.968 11.958 -9.218 1.00 43.37 145 ALA B O 1
#

CATH classification: 2.30.110.10

Radius of gyration: 18.5 Å; Cα contacts (8 Å, |Δi|>4): 621; chains: 2; bounding box: 35×45×56 Å

Foldseek 3Di:
DVVLVVVDQKWWKWFAAPVGDIDIDMFGWDADPVGWIKGWAAPPDRRNNRCVNPFWMKIKDWDDVVVDDDVQFIWMKIFTWGKDWDDQPDPVNVVRLVVVCVVPNDVSVVCSPPGPIIMITTGGDDMDTGGGHDD/DVVLPVVDQKWWKWFAALVGRIDTDMFGWDADPVGKIKGWFAPPDPRNNRCVNPQKMKTKDWDDPVVDPDVQFTWMKIFTWGKDWDDQPDPVNVVRLVVVCVSPNDVSVVCSVPGPITMIITGGDDMDTGGGHDD